Protein AF-A0A416VSL6-F1 (afdb_monomer)

Mean predicted aligned error: 13.68 Å

Foldseek 3Di:
DDDDQLFQWDFPCQQAQADCPDPDLLRHHLDHPVVVVVCVVVVLWDFRAPDDVPRTTITGLVSDDPSSNVSSCVRPNRSQLPLLQVLLVVQQDQDPVLLVVLQPDADPVRDHDDPVLSLQLSLQLSSLVSVVVLLVDVVSVCSNNGDDPDPLSSLLSSLVSLVVLCVDPNRRYDADSDSVSNVVLSVCCVVQPSVSSVDPPPPDD

Sequence (205 aa):
MEWYNGLACVTYKELTDGDPEAEKVEDRPVMSVFTYRNLTTRGDISVLRRACYGHPALISFRSLPLKYREAF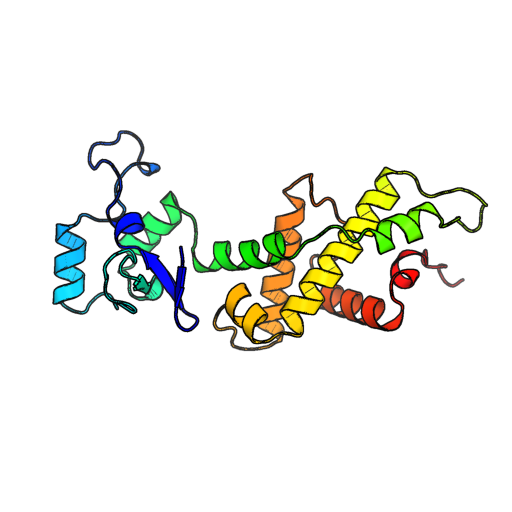VAKYGDPEKMAKTSCLKDLVITDVKAEAFFSGWQKPNGDHLKPEQIRTLTMNVSILNALNEIMTDGLTLHKALGNFRSPSEAWRDMAKSVKELKKYDRYRHTLPENYRRLRDRLESYRANGYRDFSSTPTRGT

Secondary structure (DSSP, 8-state):
-EEETTEEEEEHHHHH-S-TT-SSGGGS-SS-HHHHHHHHHHT-S-EEE--BTTB--EEEGGGS-HHHHHHHHHHH--HHHHHHHHHHHHH----HHHHHHHHS-B-TTSPBPPHHHHHHHHHHHHHHHHHHHHHH-HHHHHHHH-S-SSHHHHHHHHHHHHHHHTTSGGG-----SSHHHHHHHHHHHHHHTTHHHH-------

pLDDT: mean 77.48, std 11.78, range [31.42, 91.0]

Structure (mmCIF, N/CA/C/O backbone):
data_AF-A0A416VSL6-F1
#
_entry.id   AF-A0A416VSL6-F1
#
loop_
_atom_site.group_PDB
_atom_site.id
_atom_site.type_symbol
_atom_site.label_atom_id
_atom_site.label_alt_id
_atom_site.label_comp_id
_atom_site.label_asym_id
_atom_site.label_entity_id
_atom_site.label_seq_id
_atom_site.pdbx_PDB_ins_code
_atom_site.Cartn_x
_atom_site.Cartn_y
_atom_site.Cartn_z
_atom_site.occupancy
_atom_site.B_iso_or_equiv
_atom_site.auth_seq_id
_atom_site.auth_comp_id
_atom_site.auth_asym_id
_atom_site.auth_atom_id
_atom_site.pdbx_PDB_model_num
ATOM 1 N N . MET A 1 1 ? 1.332 -2.937 -13.168 1.00 61.56 1 MET A N 1
ATOM 2 C CA . MET A 1 1 ? 2.591 -3.303 -12.491 1.00 61.56 1 MET A CA 1
ATOM 3 C C . MET A 1 1 ? 2.388 -4.580 -11.705 1.00 61.56 1 MET A C 1
ATOM 5 O O . MET A 1 1 ? 1.401 -4.689 -10.988 1.00 61.56 1 MET A O 1
ATOM 9 N N . GLU A 1 2 ? 3.289 -5.546 -11.872 1.00 61.75 2 GLU A N 1
ATOM 10 C CA . GLU A 1 2 ? 3.204 -6.877 -11.252 1.00 61.75 2 GLU A CA 1
ATOM 11 C C . GLU A 1 2 ? 4.393 -7.089 -10.299 1.00 61.75 2 GLU A C 1
ATOM 13 O O . GLU A 1 2 ? 5.431 -6.440 -10.423 1.00 61.75 2 GLU A O 1
ATOM 18 N N . TRP A 1 3 ? 4.254 -8.001 -9.339 1.00 62.59 3 TRP A N 1
ATOM 19 C CA . TRP A 1 3 ? 5.349 -8.427 -8.464 1.00 62.59 3 TRP A CA 1
ATOM 20 C C . TRP A 1 3 ? 5.735 -9.861 -8.790 1.00 62.59 3 TRP A C 1
ATOM 22 O O . TRP A 1 3 ? 4.873 -10.732 -8.885 1.00 62.59 3 TRP A O 1
ATOM 32 N N . TYR A 1 4 ? 7.034 -10.113 -8.922 1.00 56.88 4 TYR A N 1
ATOM 33 C CA . TYR A 1 4 ? 7.566 -11.448 -9.179 1.00 56.88 4 TYR A CA 1
ATOM 34 C C . TYR A 1 4 ? 8.805 -11.667 -8.315 1.00 56.88 4 TYR A C 1
ATOM 36 O O . TYR A 1 4 ? 9.746 -10.877 -8.368 1.00 56.88 4 TYR A O 1
ATOM 44 N N . ASN A 1 5 ? 8.784 -12.707 -7.477 1.00 56.16 5 ASN A N 1
ATOM 45 C CA . ASN A 1 5 ? 9.867 -13.050 -6.543 1.00 56.16 5 ASN A CA 1
ATOM 46 C C . ASN A 1 5 ? 10.360 -11.871 -5.673 1.00 56.16 5 ASN A C 1
ATOM 48 O O . ASN A 1 5 ? 11.558 -11.714 -5.453 1.00 56.16 5 ASN A O 1
ATOM 52 N N . GLY A 1 6 ? 9.449 -11.011 -5.199 1.00 57.38 6 GLY A N 1
ATOM 53 C CA . GLY A 1 6 ? 9.795 -9.878 -4.326 1.00 57.38 6 GLY A CA 1
ATOM 54 C C . GLY A 1 6 ? 10.453 -8.687 -5.036 1.00 57.38 6 GLY A C 1
ATOM 55 O O . GLY A 1 6 ? 10.949 -7.777 -4.370 1.00 57.38 6 GLY A O 1
ATOM 56 N N . LEU A 1 7 ? 10.446 -8.664 -6.373 1.00 66.06 7 LEU A N 1
ATOM 57 C CA . LEU A 1 7 ? 10.938 -7.556 -7.190 1.00 66.06 7 LEU A CA 1
ATOM 58 C C . LEU A 1 7 ? 9.776 -6.823 -7.870 1.00 66.06 7 LEU A C 1
ATOM 60 O O . LEU A 1 7 ? 8.856 -7.450 -8.403 1.00 66.06 7 LEU A O 1
ATOM 64 N N . ALA A 1 8 ? 9.851 -5.489 -7.885 1.00 74.94 8 ALA A N 1
ATOM 65 C CA . ALA A 1 8 ? 8.938 -4.654 -8.656 1.00 74.94 8 ALA A CA 1
ATOM 66 C C . ALA A 1 8 ? 9.156 -4.917 -10.152 1.00 74.94 8 ALA A C 1
ATOM 68 O O . ALA A 1 8 ? 10.263 -4.720 -10.671 1.00 74.94 8 ALA A O 1
ATOM 69 N N . CYS A 1 9 ? 8.106 -5.380 -10.830 1.00 81.31 9 CYS A N 1
ATOM 70 C CA . CYS A 1 9 ? 8.155 -5.716 -12.243 1.00 81.31 9 CYS A CA 1
ATOM 71 C C . CYS A 1 9 ? 7.312 -4.749 -13.062 1.00 81.31 9 CYS A C 1
ATOM 73 O O . CYS A 1 9 ? 6.169 -4.428 -12.723 1.00 81.31 9 CYS A O 1
ATOM 75 N N . VAL A 1 10 ? 7.877 -4.355 -14.194 1.00 85.94 10 VAL A N 1
ATOM 76 C CA . VAL A 1 10 ? 7.159 -3.653 -15.250 1.00 85.94 10 VAL A CA 1
ATOM 77 C C . VAL A 1 10 ? 6.906 -4.615 -16.398 1.00 85.94 10 VAL A C 1
ATOM 79 O O . VAL A 1 10 ? 7.695 -5.531 -16.656 1.00 85.94 10 VAL A O 1
ATOM 82 N N . THR A 1 11 ? 5.784 -4.427 -17.072 1.00 86.62 11 THR A N 1
ATOM 83 C CA . THR A 1 11 ? 5.419 -5.236 -18.231 1.00 86.62 11 THR A CA 1
ATOM 84 C C . THR A 1 11 ? 6.007 -4.649 -19.509 1.00 86.62 11 THR A C 1
ATOM 86 O O . THR A 1 11 ? 6.250 -3.447 -19.609 1.00 86.62 11 THR A O 1
ATOM 89 N N . TYR A 1 12 ? 6.197 -5.497 -20.524 1.00 85.12 12 TYR A N 1
ATOM 90 C CA . TYR A 1 12 ? 6.577 -5.039 -21.867 1.00 85.12 12 TYR A CA 1
ATOM 91 C C . TYR A 1 12 ? 5.650 -3.923 -22.373 1.00 85.12 12 TYR A C 1
ATOM 93 O O . TYR A 1 12 ? 6.128 -2.901 -22.855 1.00 85.12 12 TYR A O 1
ATOM 101 N N . LYS A 1 13 ? 4.335 -4.088 -22.179 1.00 84.06 13 LYS A N 1
ATOM 102 C CA . LYS A 1 13 ? 3.336 -3.106 -22.597 1.00 84.06 13 LYS A CA 1
ATOM 103 C C . LYS A 1 13 ? 3.545 -1.767 -21.883 1.00 84.06 13 LYS A C 1
ATOM 105 O O . LYS A 1 13 ? 3.700 -0.764 -22.551 1.00 84.06 13 LYS A O 1
ATOM 110 N N . GLU A 1 14 ? 3.685 -1.735 -20.560 1.00 84.50 14 GLU A N 1
ATOM 111 C CA . GLU A 1 14 ? 3.927 -0.472 -19.831 1.00 84.50 14 GLU A CA 1
ATOM 112 C C . GLU A 1 14 ? 5.207 0.268 -20.274 1.00 84.50 14 GLU A C 1
ATOM 114 O O . GLU A 1 14 ? 5.302 1.483 -20.124 1.00 84.50 14 GLU A O 1
ATOM 119 N N . LEU A 1 15 ? 6.200 -0.440 -20.824 1.00 85.88 15 LEU A N 1
ATOM 120 C CA . LEU A 1 15 ? 7.430 0.173 -21.327 1.00 85.88 15 LEU A CA 1
ATOM 121 C C . LEU A 1 15 ? 7.301 0.729 -22.747 1.00 85.88 15 LEU A C 1
ATOM 123 O O . LEU A 1 15 ? 7.905 1.759 -23.050 1.00 85.88 15 LEU A O 1
ATOM 127 N N . THR A 1 16 ? 6.573 0.037 -23.621 1.00 85.81 16 THR A N 1
ATOM 128 C CA . THR A 1 16 ? 6.556 0.337 -25.060 1.00 85.81 16 THR A CA 1
ATOM 129 C C . THR A 1 16 ? 5.245 0.921 -25.565 1.00 85.81 16 THR A C 1
ATOM 131 O O . THR A 1 16 ? 5.193 1.338 -26.716 1.00 85.81 16 THR A O 1
ATOM 134 N N . ASP A 1 17 ? 4.195 0.916 -24.748 1.00 82.69 17 ASP A N 1
ATOM 135 C CA . ASP A 1 17 ? 2.866 1.413 -25.102 1.00 82.69 17 ASP A CA 1
ATOM 136 C C . ASP A 1 17 ? 2.797 2.942 -24.956 1.00 82.69 17 ASP A C 1
ATOM 138 O O . ASP A 1 17 ? 3.304 3.532 -23.990 1.00 82.69 17 ASP A O 1
ATOM 142 N N . GLY A 1 18 ? 2.183 3.581 -25.948 1.00 77.75 18 GLY A N 1
ATOM 143 C CA . GLY A 1 18 ? 2.140 5.033 -26.111 1.00 77.75 18 GLY A CA 1
ATOM 144 C C . GLY A 1 18 ? 2.438 5.466 -27.544 1.00 77.75 18 GLY A C 1
ATOM 145 O O . GLY A 1 18 ? 2.965 4.691 -28.344 1.00 77.75 18 GLY A O 1
ATOM 146 N N . ASP A 1 19 ? 2.116 6.718 -27.853 1.00 75.12 19 ASP A N 1
ATOM 147 C CA . ASP A 1 19 ? 2.379 7.313 -29.164 1.00 75.12 19 ASP A CA 1
ATOM 148 C C . ASP A 1 19 ? 3.707 8.096 -29.119 1.00 75.12 19 ASP A C 1
ATOM 150 O O . ASP A 1 19 ? 3.836 9.027 -28.316 1.00 75.12 19 ASP A O 1
ATOM 154 N N . PRO A 1 20 ? 4.726 7.727 -29.923 1.00 73.94 20 PRO A N 1
ATOM 155 C CA . PRO A 1 20 ? 5.994 8.455 -29.991 1.00 73.94 20 PRO A CA 1
ATOM 156 C C . PRO A 1 20 ? 5.832 9.948 -30.299 1.00 73.94 20 PRO A C 1
ATOM 158 O O . PRO A 1 20 ? 6.629 10.748 -29.806 1.00 73.94 20 PRO A O 1
ATOM 161 N N . GLU A 1 21 ? 4.801 10.306 -31.067 1.00 75.25 21 GLU A N 1
ATOM 162 C CA . GLU A 1 21 ? 4.525 11.667 -31.538 1.00 75.25 21 GLU A CA 1
ATOM 163 C C . GLU A 1 21 ? 3.544 12.423 -30.630 1.00 75.25 21 GLU A C 1
ATOM 165 O O . GLU A 1 21 ? 3.144 13.546 -30.938 1.00 75.25 21 GLU A O 1
ATOM 170 N N . ALA A 1 22 ? 3.159 11.848 -29.483 1.00 76.25 22 ALA A N 1
ATOM 171 C CA . ALA A 1 22 ? 2.238 12.514 -28.575 1.00 76.25 22 ALA A CA 1
ATOM 172 C C . ALA A 1 22 ? 2.781 13.874 -28.106 1.00 76.25 22 ALA A C 1
ATOM 174 O O . ALA A 1 22 ? 3.942 14.019 -27.697 1.00 76.25 22 ALA A O 1
ATOM 175 N N . GLU A 1 23 ? 1.908 14.880 -28.107 1.00 70.56 23 GLU A N 1
ATOM 176 C CA . GLU A 1 23 ? 2.228 16.237 -27.659 1.00 70.56 23 GLU A CA 1
ATOM 177 C C . GLU A 1 23 ? 2.563 16.268 -26.157 1.00 70.56 23 GLU A C 1
ATOM 179 O O . GLU A 1 23 ? 3.478 16.970 -25.721 1.00 70.56 23 GLU A O 1
ATOM 184 N N . LYS A 1 24 ? 1.891 15.425 -25.365 1.00 73.94 24 LYS A N 1
ATOM 185 C CA . LYS A 1 24 ? 2.159 15.244 -23.936 1.00 73.94 24 LYS A CA 1
ATOM 186 C C . LYS A 1 24 ? 3.216 14.168 -23.711 1.00 73.94 24 LYS A C 1
ATOM 188 O O . LYS A 1 24 ? 3.101 13.047 -24.196 1.00 73.94 24 LYS A O 1
ATOM 193 N N . VAL A 1 25 ? 4.218 14.490 -22.893 1.00 67.38 25 VAL A N 1
ATOM 194 C CA . VAL A 1 25 ? 5.307 13.565 -22.515 1.00 67.38 25 VAL A CA 1
ATOM 195 C C . VAL A 1 25 ? 4.775 12.315 -21.800 1.00 67.38 25 VAL A C 1
ATOM 197 O O . VAL A 1 25 ? 5.356 11.242 -21.927 1.00 67.38 25 VAL A O 1
ATOM 200 N N . GLU A 1 26 ? 3.652 12.443 -21.096 1.00 66.81 26 GLU A N 1
ATOM 201 C CA . GLU A 1 26 ? 2.984 11.355 -20.375 1.00 66.81 26 GLU A CA 1
ATOM 202 C C . GLU A 1 26 ? 2.401 10.292 -21.317 1.00 66.81 26 GLU A C 1
ATOM 204 O O . GLU A 1 26 ? 2.374 9.119 -20.968 1.00 66.81 26 GLU A O 1
ATOM 209 N N . ASP A 1 27 ? 2.004 10.662 -22.534 1.00 72.25 27 ASP A N 1
ATOM 210 C CA . ASP A 1 27 ? 1.398 9.742 -23.504 1.00 72.25 27 ASP A CA 1
ATOM 211 C C . ASP A 1 27 ? 2.448 9.038 -24.384 1.00 72.25 27 ASP A C 1
ATOM 213 O O . ASP A 1 27 ? 2.149 8.045 -25.056 1.00 72.25 27 ASP A O 1
ATOM 217 N N . ARG A 1 28 ? 3.711 9.484 -24.320 1.00 81.19 28 ARG A N 1
ATOM 218 C CA . ARG A 1 28 ? 4.831 8.874 -25.048 1.00 81.19 28 ARG A CA 1
ATOM 219 C C . ARG A 1 28 ? 5.245 7.532 -24.443 1.00 81.19 28 ARG A C 1
ATOM 221 O O . ARG A 1 28 ? 5.112 7.324 -23.230 1.00 81.19 28 ARG A O 1
ATOM 228 N N . PRO A 1 29 ? 5.771 6.596 -25.250 1.00 86.81 29 PRO A N 1
ATOM 229 C CA . PRO A 1 29 ? 6.319 5.353 -24.728 1.00 86.81 29 PRO A CA 1
ATOM 230 C C . PRO A 1 29 ? 7.574 5.629 -23.890 1.00 86.81 29 PRO A C 1
ATOM 232 O O . PRO A 1 29 ? 8.399 6.476 -24.237 1.00 86.81 29 PRO A O 1
ATOM 235 N N . VAL A 1 30 ? 7.752 4.878 -22.796 1.00 85.69 30 VAL A N 1
ATOM 236 C CA . VAL A 1 30 ? 8.942 4.993 -21.929 1.00 85.69 30 VAL A CA 1
ATOM 237 C C . VAL A 1 30 ? 10.204 4.626 -22.712 1.00 85.69 30 VAL A C 1
ATOM 239 O O . VAL A 1 30 ? 11.257 5.243 -22.547 1.00 85.69 30 VAL A O 1
ATOM 242 N N . MET A 1 31 ? 10.102 3.629 -23.591 1.00 87.88 31 MET A N 1
ATOM 243 C CA . MET A 1 31 ? 11.140 3.270 -24.547 1.00 87.88 31 MET A CA 1
ATOM 244 C C . MET A 1 31 ? 10.547 2.688 -25.828 1.00 87.88 31 MET A C 1
ATOM 246 O O . MET A 1 31 ? 9.468 2.105 -25.828 1.00 87.88 31 MET A O 1
ATOM 250 N N . SER A 1 32 ? 11.296 2.777 -26.927 1.00 88.00 32 SER A N 1
ATOM 251 C CA . SER A 1 32 ? 10.902 2.109 -28.167 1.00 88.00 32 SER A CA 1
ATOM 252 C C . SER A 1 32 ? 11.022 0.583 -28.054 1.00 88.00 32 SER A C 1
ATOM 254 O O . SER A 1 32 ? 11.866 0.055 -27.320 1.00 88.00 32 SER A O 1
ATOM 256 N N . VAL A 1 33 ? 10.244 -0.140 -28.862 1.00 88.62 33 VAL A N 1
ATOM 257 C CA . VAL A 1 33 ? 10.354 -1.605 -28.992 1.00 88.62 33 VAL A CA 1
ATOM 258 C C . VAL A 1 33 ? 11.761 -2.029 -29.429 1.00 88.62 33 VAL A C 1
ATOM 260 O O . VAL A 1 33 ? 12.278 -3.048 -28.968 1.00 88.62 33 VAL A O 1
ATOM 263 N N . PHE A 1 34 ? 12.403 -1.237 -30.291 1.00 88.38 34 PHE A N 1
ATOM 264 C CA . PHE A 1 34 ? 13.767 -1.489 -30.750 1.00 88.38 34 PHE A CA 1
ATOM 265 C C . PHE A 1 34 ? 14.776 -1.386 -29.599 1.00 88.38 34 PHE A C 1
ATOM 267 O O . PHE A 1 34 ? 15.600 -2.279 -29.402 1.00 88.38 34 PHE A O 1
ATOM 274 N N . THR A 1 35 ? 14.656 -0.339 -28.782 1.00 89.88 35 THR A N 1
ATOM 275 C CA . THR A 1 35 ? 15.466 -0.147 -27.575 1.00 89.88 35 THR A CA 1
ATOM 276 C C . THR A 1 35 ? 15.297 -1.311 -26.605 1.00 89.88 35 THR A C 1
ATOM 278 O O . THR A 1 35 ? 16.293 -1.861 -26.139 1.00 89.88 35 THR A O 1
ATOM 281 N N . TYR A 1 36 ? 14.053 -1.714 -26.332 1.00 89.31 36 TYR A N 1
ATOM 282 C CA . TYR A 1 36 ? 13.752 -2.838 -25.447 1.00 89.31 36 TYR A CA 1
ATOM 283 C C . TYR A 1 36 ? 14.453 -4.126 -25.899 1.00 89.31 36 TYR A C 1
ATOM 285 O O . TYR A 1 36 ? 15.116 -4.793 -25.100 1.00 89.31 36 TYR A O 1
ATOM 293 N N . ARG A 1 37 ? 14.353 -4.459 -27.195 1.00 87.50 37 ARG A N 1
ATOM 294 C CA . ARG A 1 37 ? 15.006 -5.645 -27.769 1.00 87.50 37 ARG A CA 1
ATOM 295 C C . ARG A 1 37 ? 16.522 -5.574 -27.612 1.00 87.50 37 ARG A C 1
ATOM 297 O O . ARG A 1 37 ? 17.107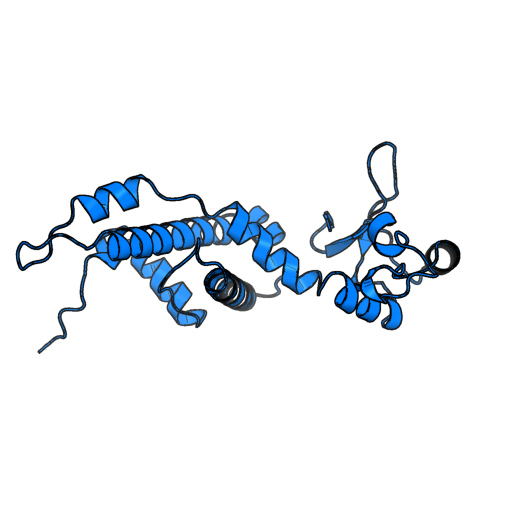 -6.524 -27.107 1.00 87.50 37 ARG A O 1
ATOM 304 N N . ASN A 1 38 ? 17.138 -4.440 -27.948 1.00 91.00 38 ASN A N 1
ATOM 305 C CA . ASN A 1 38 ? 18.587 -4.267 -27.831 1.00 91.00 38 ASN A CA 1
ATOM 306 C C . ASN A 1 38 ? 19.088 -4.422 -26.393 1.00 91.00 38 ASN A C 1
ATOM 308 O O . ASN A 1 38 ? 20.066 -5.131 -26.167 1.00 91.00 38 ASN A O 1
ATOM 312 N N . LEU A 1 39 ? 18.415 -3.796 -25.423 1.00 89.31 39 LEU A N 1
ATOM 313 C CA . LEU A 1 39 ? 18.768 -3.921 -24.006 1.00 89.31 39 LEU A CA 1
ATOM 314 C C . LEU A 1 39 ? 18.613 -5.364 -23.510 1.00 89.31 39 LEU A C 1
ATOM 316 O O . LEU A 1 39 ? 19.445 -5.848 -22.747 1.00 89.31 39 LEU A O 1
ATOM 320 N N . THR A 1 40 ? 17.577 -6.067 -23.975 1.00 87.75 40 THR A N 1
ATOM 321 C CA . THR A 1 40 ? 17.351 -7.477 -23.625 1.00 87.75 40 THR A CA 1
ATOM 322 C C . THR A 1 40 ? 18.448 -8.373 -24.198 1.00 87.75 40 THR A C 1
ATOM 324 O O . THR A 1 40 ? 18.996 -9.203 -23.480 1.00 87.75 40 THR A O 1
ATOM 327 N N . THR A 1 41 ? 18.804 -8.203 -25.475 1.00 87.31 41 THR A N 1
ATOM 328 C CA . THR A 1 41 ? 19.838 -9.009 -26.145 1.00 87.31 41 THR A CA 1
ATOM 329 C C . THR A 1 41 ? 21.227 -8.775 -25.556 1.00 87.31 41 THR A C 1
ATOM 331 O O . THR A 1 41 ? 22.017 -9.711 -25.480 1.00 87.31 41 THR A O 1
ATOM 334 N N . ARG A 1 42 ? 21.522 -7.547 -25.110 1.00 86.81 42 ARG A N 1
ATOM 335 C CA . ARG A 1 42 ? 22.785 -7.204 -24.433 1.00 86.81 42 ARG A CA 1
ATOM 336 C C . ARG A 1 42 ? 22.861 -7.702 -22.989 1.00 86.81 42 ARG A C 1
ATOM 338 O O . ARG A 1 42 ? 23.953 -7.769 -22.441 1.00 86.81 42 ARG A O 1
ATOM 345 N N . GLY A 1 43 ? 21.725 -8.055 -22.385 1.00 83.94 43 GLY A N 1
ATOM 346 C CA . GLY A 1 43 ? 21.646 -8.437 -20.975 1.00 83.94 43 GLY A CA 1
ATOM 347 C C . GLY A 1 43 ? 21.635 -7.251 -20.005 1.00 83.94 43 GLY A C 1
ATOM 348 O O . GLY A 1 43 ? 21.764 -7.458 -18.802 1.00 83.94 43 GLY A O 1
ATOM 349 N N . ASP A 1 44 ? 21.441 -6.025 -20.503 1.00 84.12 44 ASP A N 1
ATOM 350 C CA . ASP A 1 44 ? 21.396 -4.807 -19.683 1.00 84.12 44 ASP A CA 1
ATOM 351 C C . ASP A 1 44 ? 20.131 -4.750 -18.812 1.00 84.12 44 ASP A C 1
ATOM 353 O O . ASP A 1 44 ? 20.126 -4.112 -17.762 1.00 84.12 44 ASP A O 1
ATOM 357 N N . ILE A 1 45 ? 19.051 -5.416 -19.240 1.00 88.44 45 ILE A N 1
ATOM 358 C CA . ILE A 1 45 ? 17.801 -5.538 -18.480 1.00 88.44 45 ILE A CA 1
ATOM 359 C C . ILE A 1 45 ? 17.503 -6.997 -18.144 1.00 88.44 45 ILE A C 1
ATOM 361 O O . ILE A 1 45 ? 17.678 -7.904 -18.958 1.00 88.44 45 ILE A O 1
ATOM 365 N N . SER A 1 46 ? 17.008 -7.223 -16.930 1.00 85.31 46 SER A N 1
ATOM 366 C CA . SER A 1 46 ? 16.698 -8.550 -16.410 1.00 85.31 46 SER A CA 1
ATOM 367 C C . SER A 1 46 ? 15.225 -8.875 -16.639 1.00 85.31 46 SER A C 1
ATOM 369 O O . SER A 1 46 ? 14.331 -8.278 -16.030 1.00 85.31 46 SER A O 1
ATOM 371 N N . VAL A 1 47 ? 14.975 -9.837 -17.528 1.00 86.62 47 VAL A N 1
ATOM 372 C CA . VAL A 1 47 ? 13.644 -10.402 -17.772 1.00 86.62 47 VAL A CA 1
ATOM 373 C C . VAL A 1 47 ? 13.409 -11.530 -16.771 1.00 86.62 47 VAL A C 1
ATOM 375 O O . VAL A 1 47 ? 14.001 -12.601 -16.874 1.00 86.62 47 VAL A O 1
ATOM 378 N N . LEU A 1 48 ? 12.541 -11.276 -15.796 1.00 82.38 48 LEU A N 1
ATOM 379 C CA . LEU A 1 48 ? 12.231 -12.191 -14.697 1.00 82.38 48 LEU A CA 1
ATOM 380 C C . LEU A 1 48 ? 11.254 -13.296 -15.116 1.00 82.38 48 LEU A C 1
ATOM 382 O O . LEU A 1 48 ? 11.347 -14.426 -14.642 1.00 82.38 48 LEU A O 1
ATOM 386 N N . ARG A 1 49 ? 10.333 -12.971 -16.030 1.00 83.31 49 ARG A N 1
ATOM 387 C CA . ARG A 1 49 ? 9.394 -13.918 -16.643 1.00 83.31 49 ARG A CA 1
ATOM 388 C C . ARG A 1 49 ? 9.301 -13.629 -18.134 1.00 83.31 49 ARG A C 1
ATOM 390 O O . ARG A 1 49 ? 9.027 -12.494 -18.525 1.00 83.31 49 ARG A O 1
ATOM 397 N N . ARG A 1 50 ? 9.497 -14.650 -18.970 1.00 83.00 50 ARG A N 1
ATOM 398 C CA . ARG A 1 50 ? 9.253 -14.546 -20.417 1.00 83.00 50 ARG A CA 1
ATOM 399 C C . ARG A 1 50 ? 7.754 -14.398 -20.692 1.00 83.00 50 ARG A C 1
ATOM 401 O O . ARG A 1 50 ? 6.938 -14.907 -19.932 1.00 83.00 50 ARG A O 1
ATOM 408 N N . ALA A 1 51 ? 7.402 -13.710 -21.776 1.00 83.56 51 ALA A N 1
ATOM 409 C CA . ALA A 1 51 ? 6.013 -13.661 -22.223 1.00 83.56 51 ALA A CA 1
ATOM 410 C C . ALA A 1 51 ? 5.557 -15.056 -22.679 1.00 83.56 51 ALA A C 1
ATOM 412 O O . ALA A 1 51 ? 6.303 -15.758 -23.364 1.00 83.56 51 ALA A O 1
ATOM 413 N N . CYS A 1 52 ? 4.330 -15.430 -22.331 1.00 81.19 52 CYS A N 1
ATOM 414 C CA . CYS A 1 52 ? 3.635 -16.588 -22.887 1.00 81.19 52 CYS A CA 1
ATOM 415 C C . CYS A 1 52 ? 2.190 -16.203 -23.236 1.00 81.19 52 CYS A C 1
ATOM 417 O O . CYS A 1 52 ? 1.775 -15.062 -23.028 1.00 81.19 52 CYS A O 1
ATOM 419 N N . TYR A 1 53 ? 1.428 -17.124 -23.826 1.00 79.25 53 TYR A N 1
ATOM 420 C CA . TYR A 1 53 ? 0.054 -16.843 -24.241 1.00 79.25 53 TYR A CA 1
ATOM 421 C C . TYR A 1 53 ? -0.789 -16.358 -23.049 1.00 79.25 53 TYR A C 1
ATOM 423 O O . TYR A 1 53 ? -0.903 -17.053 -22.043 1.00 79.25 53 TYR A O 1
ATOM 431 N N . GLY A 1 54 ? -1.332 -15.141 -23.146 1.00 73.94 54 GLY A N 1
ATOM 432 C CA . GLY A 1 54 ? -2.120 -14.507 -22.083 1.00 73.94 54 GLY A CA 1
ATOM 433 C C . GLY A 1 54 ? -1.322 -13.876 -20.933 1.00 73.94 54 GLY A C 1
ATOM 434 O O . GLY A 1 54 ? -1.919 -13.179 -20.118 1.00 73.94 54 GLY A O 1
ATOM 435 N N . HIS A 1 55 ? 0.007 -14.036 -20.874 1.00 76.00 55 HIS A N 1
ATOM 436 C CA . HIS A 1 55 ? 0.837 -13.451 -19.815 1.00 76.00 55 HIS A CA 1
ATOM 437 C C . HIS A 1 55 ? 1.980 -12.595 -20.384 1.00 76.00 55 HIS A C 1
ATOM 439 O O . HIS A 1 55 ? 2.869 -13.117 -21.068 1.00 76.00 55 HIS A O 1
ATOM 445 N N . PRO A 1 56 ? 2.023 -11.285 -20.078 1.00 82.12 56 PRO A N 1
ATOM 446 C CA . PRO A 1 56 ? 3.089 -10.415 -20.555 1.00 82.12 56 PRO A CA 1
ATOM 447 C C . PRO A 1 56 ? 4.437 -10.756 -19.903 1.00 82.12 56 PRO A C 1
ATOM 449 O O . PRO A 1 56 ? 4.504 -11.299 -18.792 1.00 82.12 56 PRO A O 1
ATOM 452 N N . ALA A 1 57 ? 5.526 -10.395 -20.591 1.00 84.81 57 ALA A N 1
ATOM 453 C CA . ALA A 1 57 ? 6.873 -10.479 -20.034 1.00 84.81 57 ALA A CA 1
ATOM 454 C C . ALA A 1 57 ? 7.011 -9.542 -18.829 1.00 84.81 57 ALA A C 1
ATOM 456 O O . ALA A 1 57 ? 6.547 -8.399 -18.883 1.00 84.81 57 ALA A O 1
ATOM 457 N N . LEU A 1 58 ? 7.684 -10.023 -17.783 1.00 87.00 58 LEU A N 1
ATOM 458 C CA . LEU A 1 58 ? 8.004 -9.246 -16.589 1.00 87.00 58 LEU A CA 1
ATOM 459 C C . LEU A 1 58 ? 9.474 -8.884 -16.572 1.00 87.00 58 LEU A C 1
ATOM 461 O O . LEU A 1 58 ? 10.342 -9.754 -16.650 1.00 87.00 58 LEU A O 1
ATOM 465 N N . ILE A 1 59 ? 9.733 -7.590 -16.442 1.00 88.00 59 ILE A N 1
ATOM 466 C CA . ILE A 1 59 ? 11.068 -7.012 -16.433 1.00 88.00 59 ILE A CA 1
ATOM 467 C C . ILE A 1 59 ? 11.305 -6.369 -15.078 1.00 88.00 59 ILE A C 1
ATOM 469 O O . ILE A 1 59 ? 10.456 -5.637 -14.570 1.00 88.00 59 ILE A O 1
ATOM 473 N N . SER A 1 60 ? 12.468 -6.638 -14.491 1.00 84.69 60 SER A N 1
ATOM 474 C CA . SER A 1 60 ? 12.867 -6.028 -13.227 1.00 84.69 60 SER A CA 1
ATOM 475 C C . SER A 1 60 ? 13.014 -4.519 -13.402 1.00 84.69 60 SER A C 1
ATOM 477 O O . SER A 1 60 ? 13.892 -4.062 -14.140 1.00 84.69 60 SER A O 1
ATOM 479 N N . PHE A 1 61 ? 12.209 -3.734 -12.682 1.00 84.81 61 PHE A N 1
ATOM 480 C CA . PHE A 1 61 ? 12.285 -2.273 -12.730 1.00 84.81 61 PHE A CA 1
ATOM 481 C C . PHE A 1 61 ? 13.688 -1.761 -12.373 1.00 84.81 61 PHE A C 1
ATOM 483 O O . PHE A 1 61 ? 14.205 -0.850 -13.014 1.00 84.81 61 PHE A O 1
ATOM 490 N N . ARG A 1 62 ? 14.352 -2.397 -11.397 1.00 81.38 62 ARG A N 1
ATOM 491 C CA . ARG A 1 62 ? 15.714 -2.037 -10.961 1.00 81.38 62 ARG A CA 1
ATOM 492 C C . ARG A 1 62 ? 16.775 -2.240 -12.033 1.00 81.38 62 ARG A C 1
ATOM 494 O O . ARG A 1 62 ? 17.773 -1.530 -12.017 1.00 81.38 62 ARG A O 1
ATOM 501 N N . SER A 1 63 ? 16.567 -3.206 -12.925 1.00 84.31 63 SER A N 1
ATOM 502 C CA . SER A 1 63 ? 17.513 -3.495 -14.005 1.00 84.31 63 SER A CA 1
ATOM 503 C C . SER A 1 63 ? 17.451 -2.475 -15.140 1.00 84.31 63 SER A C 1
ATOM 505 O O . SER A 1 63 ? 18.355 -2.419 -15.960 1.00 84.31 63 SER A O 1
ATOM 507 N N . LEU A 1 64 ? 16.404 -1.647 -15.199 1.00 87.69 64 LEU A N 1
ATOM 508 C CA . LEU A 1 64 ? 16.283 -0.646 -16.248 1.00 87.69 64 LEU A CA 1
ATOM 509 C C . LEU A 1 64 ? 17.380 0.431 -16.118 1.00 87.69 64 LEU A C 1
ATOM 511 O O . LEU A 1 64 ? 17.618 0.949 -15.016 1.00 87.69 64 LEU A O 1
ATOM 515 N N . PRO A 1 65 ? 18.000 0.852 -17.238 1.00 87.62 65 PRO A N 1
ATOM 516 C CA . PRO A 1 65 ? 18.897 2.001 -17.251 1.00 87.62 65 PRO A CA 1
ATOM 517 C C . PRO A 1 65 ? 18.229 3.248 -16.656 1.00 87.62 65 PRO A C 1
ATOM 519 O O . PRO A 1 65 ? 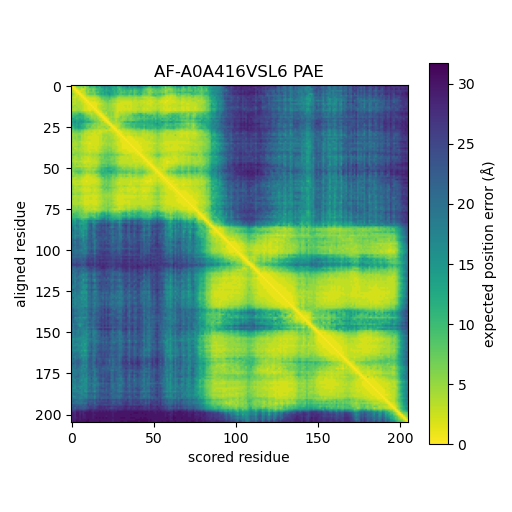17.026 3.454 -16.826 1.00 87.62 65 PRO A O 1
ATOM 522 N N . LEU A 1 66 ? 19.012 4.095 -15.974 1.00 84.38 66 LEU A N 1
ATOM 523 C CA . LEU A 1 66 ? 18.507 5.239 -15.195 1.00 84.38 66 LEU A CA 1
ATOM 524 C C . LEU A 1 66 ? 17.539 6.125 -15.994 1.00 84.38 66 LEU A C 1
ATOM 526 O O . LEU A 1 66 ? 16.438 6.389 -15.521 1.00 84.38 66 LEU A O 1
ATOM 530 N N . LYS A 1 67 ? 17.900 6.456 -17.240 1.00 86.12 67 LYS A N 1
ATOM 531 C CA . LYS A 1 67 ? 17.067 7.232 -18.173 1.00 86.12 67 LYS A CA 1
ATOM 532 C C . LYS A 1 67 ? 15.633 6.696 -18.287 1.00 86.12 67 LYS A C 1
ATOM 534 O O . LYS A 1 67 ? 14.679 7.464 -18.2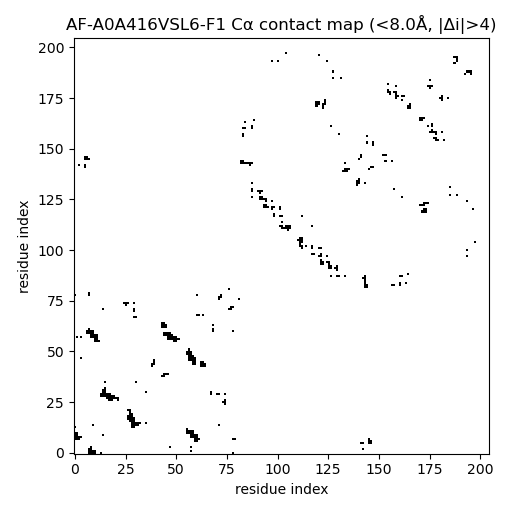82 1.00 86.12 67 LYS A O 1
ATOM 539 N N . TYR A 1 68 ? 15.475 5.377 -18.397 1.00 87.44 68 TYR A N 1
ATOM 540 C CA . TYR A 1 68 ? 14.163 4.751 -18.573 1.00 87.44 68 TYR A CA 1
ATOM 541 C C . TYR A 1 68 ? 13.421 4.577 -17.251 1.00 87.44 68 TYR A C 1
ATOM 543 O O . TYR A 1 68 ? 12.196 4.626 -17.239 1.00 87.44 68 TYR A O 1
ATOM 551 N N . ARG A 1 69 ? 14.140 4.430 -16.131 1.00 85.38 69 ARG A N 1
ATOM 552 C CA . ARG A 1 69 ? 13.519 4.461 -14.799 1.00 85.38 69 ARG A CA 1
ATOM 553 C C . ARG A 1 69 ? 12.905 5.822 -14.512 1.00 85.38 69 ARG A C 1
ATOM 555 O O . ARG A 1 69 ? 11.768 5.873 -14.070 1.00 85.38 69 ARG A O 1
ATOM 562 N N . GLU A 1 70 ? 13.623 6.904 -14.792 1.00 83.31 70 GLU A N 1
ATOM 563 C CA . GLU A 1 70 ? 13.125 8.269 -14.591 1.00 83.31 70 GLU A CA 1
ATOM 564 C C . GLU A 1 70 ? 11.916 8.565 -15.480 1.00 83.31 70 GLU A C 1
ATOM 566 O O . GLU A 1 70 ? 10.902 9.048 -14.983 1.00 83.31 70 GLU A O 1
ATOM 571 N N . ALA A 1 71 ? 11.974 8.184 -16.761 1.00 84.50 71 ALA A N 1
ATOM 572 C CA . ALA A 1 71 ? 10.837 8.313 -17.672 1.00 84.50 71 ALA A CA 1
ATOM 573 C C . ALA A 1 71 ? 9.616 7.502 -17.200 1.00 84.50 71 ALA A C 1
ATOM 575 O O . ALA A 1 71 ? 8.491 7.998 -17.227 1.00 84.50 71 ALA A O 1
ATOM 576 N N . PHE A 1 72 ? 9.831 6.280 -16.702 1.00 85.12 72 PHE A N 1
ATOM 577 C CA . PHE A 1 72 ? 8.758 5.466 -16.131 1.00 85.12 72 PHE A CA 1
ATOM 578 C C . PHE A 1 72 ? 8.151 6.116 -14.882 1.00 85.12 72 PHE A C 1
ATOM 580 O O . PHE A 1 72 ? 6.933 6.184 -14.758 1.00 85.12 72 PHE A O 1
ATOM 587 N N . VAL A 1 73 ? 8.988 6.620 -13.970 1.00 83.31 73 VAL A N 1
ATOM 588 C CA . VAL A 1 73 ? 8.550 7.287 -12.732 1.00 83.31 73 VAL A CA 1
ATOM 589 C C . VAL A 1 73 ? 7.783 8.570 -13.038 1.00 83.31 73 VAL A C 1
ATOM 591 O O . VAL A 1 73 ? 6.810 8.861 -12.351 1.00 83.31 73 VAL A O 1
ATOM 594 N N . ALA A 1 74 ? 8.186 9.324 -14.061 1.00 79.56 74 ALA A N 1
ATOM 595 C CA . ALA A 1 74 ? 7.482 10.531 -14.481 1.00 79.56 74 ALA A CA 1
ATOM 596 C C . ALA A 1 74 ? 6.082 10.223 -15.036 1.00 79.56 74 ALA A C 1
ATOM 598 O O . ALA A 1 74 ? 5.143 10.952 -14.736 1.00 79.56 74 ALA A O 1
ATOM 599 N N . LYS A 1 75 ? 5.938 9.133 -15.803 1.00 79.81 75 LYS A N 1
ATOM 600 C CA . LYS A 1 75 ? 4.669 8.735 -16.434 1.00 79.81 75 LYS A CA 1
ATOM 601 C C . LYS A 1 75 ? 3.723 8.008 -15.479 1.00 79.81 75 LYS A C 1
ATOM 603 O O . LYS A 1 75 ? 2.545 8.330 -15.392 1.00 79.81 75 LYS A O 1
ATOM 608 N N . TYR A 1 76 ? 4.232 7.000 -14.780 1.00 74.31 76 TYR A N 1
ATOM 609 C CA . TYR A 1 76 ? 3.413 6.095 -13.976 1.00 74.31 76 TYR A CA 1
ATOM 610 C C . TYR A 1 76 ? 3.550 6.325 -12.476 1.00 74.31 76 TYR A C 1
ATOM 612 O O . TYR A 1 76 ? 2.682 5.879 -11.738 1.00 74.31 76 TYR A O 1
ATOM 620 N N . GLY A 1 77 ? 4.593 7.021 -12.019 1.00 72.94 77 GLY A N 1
ATOM 621 C CA . GLY A 1 77 ? 4.982 7.083 -10.612 1.00 72.94 77 GLY A CA 1
ATOM 622 C C . GLY A 1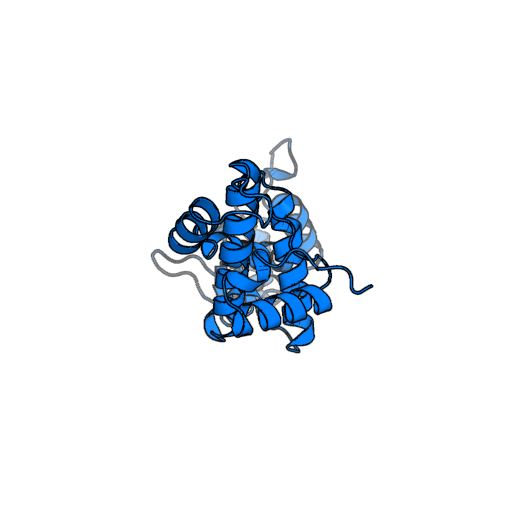 77 ? 6.000 6.004 -10.235 1.00 72.94 77 GLY A C 1
ATOM 623 O O . GLY A 1 77 ? 6.290 5.085 -10.998 1.00 72.94 77 GLY A O 1
ATOM 624 N N . ASP A 1 78 ? 6.591 6.132 -9.045 1.00 70.00 78 ASP A N 1
ATOM 625 C CA . ASP A 1 78 ? 7.635 5.220 -8.566 1.00 70.00 78 ASP A CA 1
ATOM 626 C C . ASP A 1 78 ? 7.048 3.843 -8.192 1.00 70.00 78 ASP A C 1
ATOM 628 O O . ASP A 1 78 ? 6.315 3.754 -7.197 1.00 70.00 78 ASP A O 1
ATOM 632 N N . PRO A 1 79 ? 7.378 2.762 -8.932 1.00 64.38 79 PRO A N 1
ATOM 633 C CA . PRO A 1 79 ? 6.842 1.416 -8.709 1.00 64.38 79 PRO A CA 1
ATOM 634 C C . PRO A 1 79 ? 7.041 0.899 -7.298 1.00 64.38 79 PRO A C 1
ATOM 636 O O . PRO A 1 79 ? 6.149 0.274 -6.722 1.00 64.38 79 PRO A O 1
ATOM 639 N N . GLU A 1 80 ? 8.203 1.197 -6.718 1.00 61.00 80 GLU A N 1
ATOM 640 C CA . GLU A 1 80 ? 8.546 0.754 -5.373 1.00 61.00 80 GLU A CA 1
ATOM 641 C C . GLU A 1 80 ? 7.760 1.519 -4.306 1.00 61.00 80 GLU A C 1
ATOM 643 O O . GLU A 1 80 ? 7.581 1.013 -3.197 1.00 61.00 80 GLU A O 1
ATOM 648 N N . LYS A 1 81 ? 7.267 2.725 -4.621 1.00 60.50 81 LYS A N 1
ATOM 649 C CA . LYS A 1 81 ? 6.419 3.520 -3.721 1.00 60.50 81 LYS A CA 1
ATOM 650 C C . LYS A 1 81 ? 4.930 3.243 -3.920 1.00 60.50 81 LYS A C 1
ATOM 652 O O . LYS A 1 81 ? 4.192 3.252 -2.942 1.00 60.50 81 LYS A O 1
ATOM 657 N N . MET A 1 82 ? 4.479 2.990 -5.147 1.00 54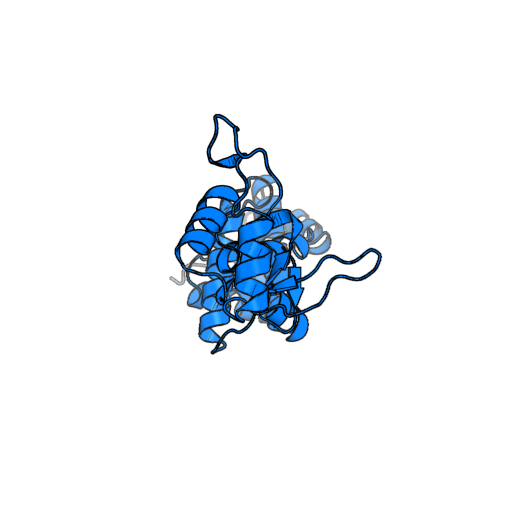.22 82 MET A N 1
ATOM 658 C CA . MET A 1 82 ? 3.055 2.803 -5.458 1.00 54.22 82 MET A CA 1
ATOM 659 C C . MET A 1 82 ? 2.502 1.462 -4.987 1.00 54.22 82 MET A C 1
ATOM 661 O O . MET A 1 82 ? 1.388 1.398 -4.468 1.00 54.22 82 MET A O 1
ATOM 665 N N . ALA A 1 83 ? 3.285 0.397 -5.122 1.00 53.06 83 ALA A N 1
ATOM 666 C CA . ALA A 1 83 ? 2.886 -0.935 -4.691 1.00 53.06 83 ALA A CA 1
ATOM 667 C C . ALA A 1 83 ? 2.662 -1.045 -3.175 1.00 53.06 83 ALA A C 1
ATOM 669 O O . ALA A 1 83 ? 1.740 -1.733 -2.738 1.00 53.06 83 ALA A O 1
ATOM 670 N N . LYS A 1 84 ? 3.442 -0.292 -2.388 1.00 54.34 84 LYS A N 1
ATOM 671 C CA . LYS A 1 84 ? 3.328 -0.249 -0.922 1.00 54.34 84 LYS A CA 1
ATOM 672 C C . LYS A 1 84 ? 1.967 0.249 -0.449 1.00 54.34 84 LYS A C 1
ATOM 674 O O . LYS A 1 84 ? 1.461 -0.197 0.576 1.00 54.34 84 LYS A O 1
ATOM 679 N N . THR A 1 85 ? 1.334 1.103 -1.247 1.00 53.94 85 THR A N 1
ATOM 680 C CA . THR A 1 85 ? 0.047 1.717 -0.921 1.00 53.94 85 THR A CA 1
ATOM 681 C C . THR A 1 85 ? -1.152 0.907 -1.430 1.00 53.94 85 THR A C 1
ATOM 683 O O . THR A 1 85 ? -2.241 1.060 -0.882 1.00 53.94 85 THR A O 1
ATOM 686 N N . SER A 1 86 ? -0.991 0.062 -2.461 1.00 58.50 86 SER A N 1
ATOM 687 C CA . SER A 1 86 ? -2.097 -0.726 -3.046 1.00 58.50 86 SER A CA 1
ATOM 688 C C . SER A 1 86 ? -2.615 -1.777 -2.073 1.00 58.50 86 SER A C 1
ATOM 690 O O . SER A 1 86 ? -3.791 -1.771 -1.736 1.00 58.50 86 SER A O 1
ATOM 692 N N . CYS A 1 87 ? -1.721 -2.613 -1.538 1.00 63.69 87 CYS A N 1
ATOM 693 C CA . CYS A 1 87 ? -2.124 -3.758 -0.723 1.00 63.69 87 CYS A CA 1
ATOM 694 C C . CYS A 1 87 ? -2.887 -3.335 0.542 1.00 63.69 87 CYS A C 1
ATOM 696 O O . CYS A 1 87 ? -3.899 -3.941 0.878 1.00 63.69 87 CYS A O 1
ATOM 698 N N . LEU A 1 88 ? -2.465 -2.241 1.193 1.00 71.75 88 LEU A N 1
ATOM 699 C CA . LEU A 1 88 ? -3.197 -1.696 2.336 1.00 71.75 88 LEU A CA 1
ATOM 700 C C . LEU A 1 88 ? -4.599 -1.219 1.929 1.00 71.75 88 LEU A C 1
ATOM 702 O O . LEU A 1 88 ? -5.557 -1.519 2.624 1.00 71.75 88 LEU A O 1
ATOM 706 N N . LYS A 1 89 ? -4.749 -0.512 0.802 1.00 71.06 89 LYS A N 1
ATOM 707 C CA . LYS A 1 89 ? -6.067 -0.060 0.319 1.00 71.06 89 LYS A CA 1
ATOM 708 C C . LYS A 1 89 ? -7.009 -1.223 0.018 1.00 71.06 89 LYS A C 1
ATOM 710 O O . LYS A 1 89 ? -8.193 -1.104 0.320 1.00 71.06 89 LYS A O 1
ATOM 715 N N . ASP A 1 90 ? -6.477 -2.293 -0.566 1.00 69.81 90 ASP A N 1
ATOM 716 C CA . ASP A 1 90 ? -7.240 -3.473 -0.977 1.00 69.81 90 ASP A CA 1
ATOM 717 C C . ASP A 1 90 ? -7.713 -4.301 0.233 1.00 69.81 90 ASP A C 1
ATOM 719 O O . ASP A 1 90 ? -8.776 -4.912 0.184 1.00 69.81 90 ASP A O 1
ATOM 723 N N . LEU A 1 91 ? -6.954 -4.275 1.335 1.00 74.00 91 LEU A N 1
ATOM 724 C CA . LEU A 1 91 ? -7.266 -4.980 2.585 1.00 74.00 91 LEU A CA 1
ATOM 725 C C . LEU A 1 91 ? -8.133 -4.174 3.563 1.00 74.00 91 LEU A C 1
ATOM 727 O O . LEU A 1 91 ? -8.726 -4.756 4.470 1.00 74.00 91 LEU A O 1
ATOM 731 N N . VAL A 1 92 ? -8.225 -2.845 3.421 1.00 79.50 92 VAL A N 1
ATOM 732 C CA . VAL A 1 92 ? -9.113 -2.042 4.278 1.00 79.50 92 VAL A CA 1
ATOM 733 C C . VAL A 1 92 ? -10.569 -2.319 3.904 1.00 79.50 92 VAL A C 1
ATOM 735 O O . VAL A 1 92 ? -11.121 -1.720 2.980 1.00 79.50 92 VAL A O 1
ATOM 738 N N . ILE A 1 93 ? -11.193 -3.199 4.682 1.00 80.44 93 ILE A N 1
ATOM 739 C CA . ILE A 1 93 ? -12.624 -3.500 4.658 1.00 80.44 93 ILE A CA 1
ATOM 740 C C . ILE A 1 93 ? -13.261 -2.876 5.901 1.00 80.44 93 ILE A C 1
ATOM 742 O O . ILE A 1 93 ? -12.737 -3.018 7.006 1.00 80.44 93 ILE A O 1
ATOM 746 N N . THR A 1 94 ? -14.387 -2.181 5.725 1.00 81.50 94 THR A N 1
ATOM 747 C CA . THR A 1 94 ? -15.124 -1.559 6.832 1.00 81.50 94 THR A CA 1
ATOM 748 C C . THR A 1 94 ? -15.551 -2.612 7.855 1.00 81.50 94 THR A C 1
ATOM 750 O O . THR A 1 94 ? -16.302 -3.534 7.535 1.00 81.50 94 THR A O 1
ATOM 753 N N . ASP A 1 95 ? -15.099 -2.460 9.099 1.00 84.81 95 ASP A N 1
ATOM 754 C CA . ASP A 1 95 ? -15.474 -3.345 10.200 1.00 84.81 95 ASP A CA 1
ATOM 755 C C . ASP A 1 95 ? -16.890 -3.013 10.708 1.00 84.81 95 ASP A C 1
ATOM 757 O O . ASP A 1 95 ? -17.094 -2.131 11.544 1.00 84.81 95 ASP A O 1
ATOM 761 N N . VAL A 1 96 ? -17.878 -3.761 10.211 1.00 84.25 96 VAL A N 1
ATOM 762 C CA . VAL A 1 96 ? -19.295 -3.641 10.603 1.00 84.25 96 VAL A CA 1
ATOM 763 C C . VAL A 1 96 ? -19.499 -3.890 12.106 1.00 84.25 96 VAL A C 1
ATOM 765 O O . VAL A 1 96 ? -20.392 -3.305 12.719 1.00 84.25 96 VAL A O 1
ATOM 768 N N . LYS A 1 97 ? -18.660 -4.724 12.741 1.00 83.31 97 LYS A N 1
ATOM 769 C CA . LYS A 1 97 ? -18.742 -4.973 14.190 1.00 83.31 97 LYS A CA 1
ATOM 770 C C . LYS A 1 97 ? -18.243 -3.765 14.975 1.00 83.31 97 LYS A C 1
ATOM 772 O O . LYS A 1 97 ? -18.839 -3.422 15.995 1.00 83.31 97 LYS A O 1
ATOM 777 N N . ALA A 1 98 ? -17.192 -3.106 14.490 1.00 83.00 98 ALA A N 1
ATO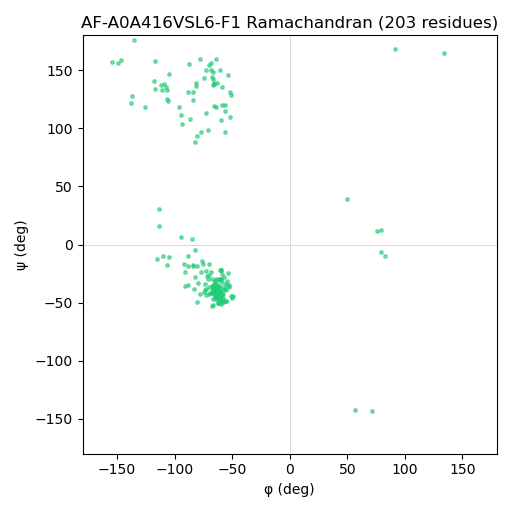M 778 C CA . ALA A 1 98 ? -16.714 -1.857 15.072 1.00 83.00 98 ALA A CA 1
ATOM 779 C C . ALA A 1 98 ? -17.760 -0.740 14.931 1.00 83.00 98 ALA A C 1
ATOM 781 O O . ALA A 1 98 ? -18.008 -0.018 15.895 1.00 83.00 98 ALA A O 1
ATOM 782 N N . GLU A 1 99 ? -18.429 -0.638 13.778 1.00 84.25 99 GLU A N 1
ATOM 783 C CA . GLU A 1 99 ? -19.507 0.337 13.573 1.00 84.25 99 GLU A CA 1
ATOM 784 C C . GLU A 1 99 ? -20.664 0.116 14.555 1.00 84.25 99 GLU A C 1
ATOM 786 O O . GLU A 1 99 ? -21.092 1.056 15.231 1.00 84.25 99 GLU A O 1
ATOM 791 N N . ALA A 1 100 ? -21.126 -1.130 14.699 1.00 83.81 100 ALA A N 1
ATOM 792 C CA . ALA A 1 100 ? -22.167 -1.492 15.659 1.00 83.81 100 ALA A CA 1
ATOM 793 C C . ALA A 1 100 ? -21.752 -1.179 17.107 1.00 83.81 100 ALA A C 1
ATOM 795 O O . ALA A 1 100 ? -22.542 -0.633 17.879 1.00 83.81 100 ALA A O 1
ATOM 796 N N . PHE A 1 101 ? -20.495 -1.466 17.463 1.00 84.94 101 PHE A N 1
ATOM 797 C CA . PHE A 1 101 ? -19.953 -1.186 18.790 1.00 84.94 101 PHE A CA 1
ATOM 798 C C . PHE A 1 101 ? -19.944 0.316 19.104 1.00 84.94 101 PHE A C 1
ATOM 800 O O . PHE A 1 101 ? -20.451 0.726 20.146 1.00 84.94 101 PHE A O 1
ATOM 807 N N . PHE A 1 102 ? -19.412 1.153 18.206 1.00 82.06 102 PHE A N 1
ATOM 808 C CA . PHE A 1 102 ? -19.354 2.602 18.427 1.00 82.06 102 PHE A CA 1
ATOM 809 C C . PHE A 1 102 ? -20.722 3.283 18.326 1.00 82.06 102 PHE A C 1
ATOM 811 O O . PHE A 1 102 ? -20.935 4.303 18.978 1.00 82.06 102 PHE A O 1
ATOM 818 N N . SER A 1 103 ? -21.656 2.721 17.557 1.00 82.12 103 SER A N 1
ATOM 819 C CA . SER A 1 103 ? -23.032 3.227 17.477 1.00 82.12 103 SER A CA 1
ATOM 820 C C . SER A 1 103 ? -23.806 2.982 18.774 1.00 82.12 103 SER A C 1
ATOM 822 O O . SER A 1 103 ? -24.579 3.838 19.197 1.00 82.12 103 SER A O 1
ATOM 824 N N . GLY A 1 104 ? -23.563 1.845 19.433 1.00 79.38 104 GLY A N 1
ATOM 825 C CA . GLY A 1 104 ? -24.135 1.523 20.742 1.00 79.38 104 GLY A CA 1
ATOM 826 C C . GLY A 1 104 ? -23.388 2.136 21.931 1.00 79.38 104 GLY A C 1
ATOM 827 O O . GLY A 1 104 ? -23.825 1.971 23.069 1.00 79.38 104 GLY A O 1
ATOM 828 N N . TRP A 1 105 ? -22.259 2.815 21.704 1.00 78.25 105 TRP A N 1
ATOM 829 C CA . TRP A 1 105 ? -21.435 3.344 22.787 1.00 78.25 105 TRP A CA 1
ATOM 830 C C . TRP A 1 105 ? -21.932 4.707 23.280 1.00 78.25 105 TRP A C 1
ATOM 832 O O . TRP A 1 105 ? -22.130 5.647 22.504 1.00 78.25 105 TRP A O 1
ATOM 842 N N . GLN A 1 106 ? -22.067 4.821 24.600 1.00 75.94 106 GLN A N 1
ATOM 843 C CA . GLN A 1 106 ? -22.444 6.051 25.288 1.00 75.94 106 GLN A CA 1
ATOM 844 C C . GLN A 1 106 ? -21.244 6.641 26.023 1.00 75.94 106 GLN A C 1
ATOM 846 O O . GLN A 1 106 ? -20.495 5.939 26.705 1.00 75.94 106 GLN A O 1
ATOM 851 N N . LYS A 1 107 ? -21.079 7.960 25.898 1.00 75.19 107 LYS A N 1
ATOM 852 C CA . LYS A 1 107 ? -20.117 8.722 26.696 1.00 75.19 107 LYS A CA 1
ATOM 853 C C . LYS A 1 107 ? -20.518 8.668 28.178 1.00 75.19 107 LYS A C 1
ATOM 855 O O . LYS A 1 107 ? -21.700 8.513 28.478 1.00 75.19 107 LYS A O 1
ATOM 860 N N . PRO A 1 108 ? -19.580 8.927 29.108 1.00 71.69 108 PRO A N 1
ATOM 861 C CA . PRO A 1 108 ? -19.885 9.046 30.540 1.00 71.69 108 PRO A CA 1
ATOM 862 C C . PRO A 1 108 ? -21.001 10.054 30.859 1.00 71.69 108 PRO A C 1
ATOM 864 O O . PRO A 1 108 ? -21.687 9.924 31.864 1.00 71.69 108 PRO A O 1
ATOM 867 N N . ASN A 1 109 ? -21.208 11.034 29.975 1.00 71.75 109 ASN A N 1
ATOM 868 C CA . ASN A 1 109 ? -22.229 12.073 30.103 1.00 71.75 109 ASN A CA 1
ATOM 869 C C . ASN A 1 109 ? -23.616 11.644 29.568 1.00 71.75 109 ASN A C 1
ATOM 871 O O . ASN A 1 109 ? -24.507 12.479 29.485 1.00 71.75 109 ASN A O 1
ATOM 875 N N . GLY A 1 110 ? -23.793 10.388 29.136 1.00 70.00 110 GLY A N 1
ATOM 876 C CA . GLY A 1 110 ? -25.035 9.867 28.541 1.00 70.00 110 GLY A CA 1
ATOM 877 C C . GLY A 1 110 ? -25.216 10.169 27.046 1.00 70.00 110 GLY A C 1
ATOM 878 O O . GLY A 1 110 ? -26.082 9.591 26.393 1.00 70.00 110 GLY A O 1
ATOM 879 N N . ASP A 1 111 ? -24.374 11.030 26.469 1.00 75.12 111 ASP A N 1
ATOM 880 C CA . ASP A 1 111 ? -24.423 11.354 25.044 1.00 75.12 111 ASP A CA 1
ATOM 881 C C . ASP A 1 111 ? -23.881 10.226 24.159 1.00 75.12 111 ASP A C 1
ATOM 883 O O . ASP A 1 111 ? -22.822 9.649 24.423 1.00 75.12 111 ASP A O 1
ATOM 887 N N . HIS A 1 112 ? -24.508 10.030 23.002 1.00 78.81 112 HIS A N 1
ATOM 888 C CA . HIS A 1 112 ? -23.984 9.158 21.951 1.00 78.81 112 HIS A CA 1
ATOM 889 C C . HIS A 1 112 ? -22.858 9.846 21.157 1.00 78.81 112 HIS A C 1
ATOM 891 O O . HIS A 1 112 ? -22.697 11.079 21.160 1.00 78.81 112 HIS A O 1
ATOM 897 N N . LEU A 1 113 ? -22.033 9.044 20.482 1.00 80.56 113 LEU A N 1
ATOM 898 C CA . LEU A 1 113 ? -21.047 9.553 19.529 1.00 80.56 113 LEU A CA 1
ATOM 899 C C . LEU A 1 113 ? -21.746 10.158 18.310 1.00 80.56 113 LEU A C 1
ATOM 901 O O . LEU A 1 113 ? -22.768 9.660 17.842 1.00 80.56 113 LEU A O 1
ATOM 905 N N . LYS A 1 114 ? -21.175 11.235 17.760 1.00 84.38 114 LYS A N 1
ATOM 906 C CA . LYS A 1 114 ? -21.681 11.792 16.501 1.00 84.38 114 LYS A CA 1
ATOM 907 C C . LYS A 1 114 ? -21.425 10.796 15.358 1.00 84.38 114 LYS A C 1
ATOM 909 O O . LYS A 1 114 ? -20.372 10.153 15.362 1.00 84.38 114 LYS A O 1
ATOM 914 N N . PRO A 1 115 ? -22.281 10.741 14.321 1.00 82.75 115 PRO A N 1
ATOM 915 C CA . PRO A 1 115 ? -22.089 9.844 13.176 1.00 82.75 115 PRO A CA 1
ATOM 916 C C . PRO A 1 115 ? -20.710 9.973 12.511 1.00 82.75 115 PRO A C 1
ATOM 918 O O . PRO A 1 115 ? -20.109 8.982 12.111 1.00 82.75 115 PRO A O 1
ATOM 921 N N . GLU A 1 116 ? -20.154 11.186 12.441 1.00 82.81 116 GLU A N 1
ATOM 922 C CA . GLU A 1 116 ? -18.799 11.403 11.912 1.00 82.81 116 GLU A CA 1
ATOM 923 C C . GLU A 1 116 ? -17.695 10.789 12.781 1.00 82.81 116 GLU A C 1
ATOM 925 O O . GLU A 1 116 ? -16.699 10.282 12.258 1.00 82.81 116 GLU A O 1
ATOM 930 N N . GLN A 1 117 ? -17.868 10.816 14.105 1.00 82.56 117 GLN A N 1
ATOM 931 C CA . GLN A 1 117 ? -16.921 10.215 15.042 1.00 82.56 117 GLN A CA 1
ATOM 932 C C . GLN A 1 117 ? -16.970 8.693 14.936 1.00 82.56 117 GLN A C 1
ATOM 934 O O . GLN A 1 117 ? -15.917 8.067 14.862 1.00 82.56 117 GLN A O 1
ATOM 939 N N . ILE A 1 118 ? -18.172 8.117 14.833 1.00 84.75 118 ILE A N 1
ATOM 940 C CA . ILE A 1 118 ? -18.374 6.680 14.609 1.00 84.75 118 ILE A CA 1
ATOM 941 C C . ILE A 1 118 ? -17.679 6.248 13.316 1.00 84.75 118 ILE A C 1
ATOM 943 O O . ILE A 1 118 ? -16.870 5.322 13.346 1.00 84.75 118 ILE A O 1
ATOM 947 N N . ARG A 1 119 ? -17.898 6.964 12.203 1.00 84.75 119 ARG A N 1
ATOM 948 C CA . ARG A 1 119 ? -17.227 6.677 10.922 1.00 84.75 119 ARG A CA 1
ATOM 949 C C . ARG A 1 119 ? -15.703 6.724 11.036 1.00 84.75 119 ARG A C 1
ATOM 951 O O . ARG A 1 119 ? -15.024 5.810 10.580 1.00 84.75 119 ARG A O 1
ATOM 958 N N . THR A 1 120 ? -15.166 7.753 11.690 1.00 86.12 120 THR A N 1
ATOM 959 C CA . THR A 1 120 ? -13.712 7.921 11.863 1.00 86.12 120 THR A CA 1
ATOM 960 C C . THR A 1 120 ? -13.106 6.804 12.720 1.00 86.12 120 THR A C 1
ATOM 962 O O . THR A 1 120 ? -12.055 6.263 12.382 1.00 86.12 120 THR A O 1
ATOM 965 N N . LEU A 1 121 ? -13.761 6.432 13.824 1.00 85.00 121 LEU A N 1
ATOM 966 C CA . LEU A 1 121 ? -13.296 5.366 14.716 1.00 85.00 121 LEU A CA 1
ATOM 967 C C . LEU A 1 121 ? -13.401 3.986 14.061 1.00 85.00 121 LEU A C 1
ATOM 969 O O . LEU A 1 121 ? -12.461 3.199 14.138 1.00 85.00 121 LEU A O 1
ATOM 973 N N . THR A 1 122 ? -14.496 3.727 13.349 1.00 86.75 122 THR A N 1
ATOM 974 C CA . THR A 1 122 ? -14.679 2.506 12.553 1.00 86.75 122 THR A CA 1
ATOM 975 C C . THR A 1 122 ? -13.576 2.382 11.506 1.00 86.75 122 THR A C 1
ATOM 977 O O . THR A 1 122 ? -12.969 1.321 11.361 1.00 86.75 122 THR A O 1
ATOM 980 N N . MET A 1 123 ? -13.240 3.480 10.825 1.00 86.88 123 MET A N 1
ATOM 981 C CA . MET A 1 123 ? -12.159 3.503 9.842 1.00 86.88 123 MET A CA 1
ATOM 982 C C . MET A 1 123 ? -10.782 3.283 10.483 1.00 86.88 123 MET A C 1
ATOM 984 O O . MET A 1 123 ? -9.979 2.519 9.954 1.00 86.88 123 MET A O 1
ATOM 988 N N . ASN A 1 124 ? -10.514 3.885 11.648 1.00 88.19 124 ASN A N 1
ATOM 989 C CA . ASN A 1 124 ? -9.284 3.625 12.405 1.00 88.19 124 ASN A CA 1
ATOM 990 C C . ASN A 1 124 ? -9.119 2.129 12.702 1.00 88.19 124 ASN A C 1
ATOM 992 O O . ASN A 1 124 ? -8.050 1.573 12.460 1.00 88.19 124 ASN A O 1
ATOM 996 N N . VAL A 1 125 ? -10.175 1.487 13.207 1.00 89.00 125 VAL A N 1
ATOM 997 C CA . VAL A 1 125 ? -10.181 0.053 13.518 1.00 89.00 125 VAL A CA 1
ATOM 998 C C . VAL A 1 125 ? -9.990 -0.784 12.255 1.00 89.00 125 VAL A C 1
ATOM 1000 O O . VAL A 1 125 ? -9.155 -1.682 12.238 1.00 89.00 125 VAL A O 1
ATOM 1003 N N . SER A 1 126 ? -10.687 -0.439 11.173 1.00 87.56 126 SER A N 1
ATOM 1004 C CA . SER A 1 126 ? -10.585 -1.130 9.882 1.00 87.56 126 SER A CA 1
ATOM 1005 C C . SER A 1 126 ? -9.154 -1.091 9.327 1.00 87.56 126 SER A C 1
ATOM 1007 O O . SER A 1 126 ? -8.617 -2.111 8.900 1.00 87.56 126 SER A O 1
ATOM 1009 N N . ILE A 1 127 ? -8.489 0.067 9.409 1.00 88.38 127 ILE A N 1
ATOM 1010 C CA . ILE A 1 127 ? -7.085 0.219 9.003 1.00 88.38 127 ILE A CA 1
ATOM 1011 C C . ILE A 1 127 ? -6.148 -0.564 9.930 1.00 88.38 127 ILE A C 1
ATOM 1013 O O . ILE A 1 127 ? -5.200 -1.178 9.447 1.00 88.38 127 ILE A O 1
ATOM 1017 N N . LEU A 1 128 ? -6.392 -0.576 11.244 1.00 89.38 128 LEU A N 1
ATOM 1018 C CA . LEU A 1 128 ? -5.585 -1.371 12.175 1.00 89.38 128 LEU A CA 1
ATOM 1019 C C . LEU A 1 128 ? -5.746 -2.877 11.950 1.00 89.38 128 LEU A C 1
ATOM 1021 O O . LEU A 1 128 ? -4.752 -3.590 12.043 1.00 89.38 128 LEU A O 1
ATOM 1025 N N . ASN A 1 129 ? -6.944 -3.356 11.615 1.00 87.81 129 ASN A N 1
ATOM 1026 C CA . ASN A 1 129 ? -7.177 -4.756 11.258 1.00 87.81 129 ASN A CA 1
ATOM 1027 C C . ASN A 1 129 ? -6.412 -5.130 9.980 1.00 87.81 129 ASN A C 1
ATOM 1029 O O . ASN A 1 129 ? -5.683 -6.119 9.982 1.00 87.81 129 ASN A O 1
ATOM 1033 N N . ALA A 1 130 ? -6.487 -4.298 8.936 1.00 86.25 130 ALA A N 1
ATOM 1034 C CA . ALA A 1 130 ? -5.723 -4.507 7.706 1.00 86.25 130 ALA A CA 1
ATOM 1035 C C . ALA A 1 130 ? -4.203 -4.494 7.963 1.00 86.25 130 ALA A C 1
ATOM 1037 O O . ALA A 1 130 ? -3.475 -5.364 7.492 1.00 86.25 130 ALA A O 1
ATOM 1038 N N . LEU A 1 131 ? -3.708 -3.546 8.768 1.00 86.31 131 LEU A N 1
ATOM 1039 C CA . LEU A 1 131 ? -2.300 -3.510 9.184 1.00 86.31 131 LEU A CA 1
ATOM 1040 C C . LEU A 1 131 ? -1.902 -4.747 9.988 1.00 86.31 131 LEU A C 1
ATOM 1042 O O . LEU A 1 131 ? -0.785 -5.236 9.835 1.00 86.31 131 LEU A O 1
ATOM 1046 N N . ASN A 1 132 ? -2.788 -5.231 10.859 1.00 87.44 132 ASN A N 1
ATOM 1047 C CA . ASN A 1 132 ? -2.555 -6.432 11.644 1.00 87.44 132 ASN A CA 1
ATOM 1048 C C . ASN A 1 132 ? -2.337 -7.632 10.729 1.00 87.44 132 ASN A C 1
ATOM 1050 O O . ASN A 1 132 ? -1.325 -8.306 10.875 1.00 87.44 132 ASN A O 1
ATOM 1054 N N . GLU A 1 133 ? -3.249 -7.834 9.778 1.00 83.50 133 GLU A N 1
ATOM 1055 C CA . GLU A 1 133 ? -3.208 -8.926 8.808 1.00 83.50 133 GLU A CA 1
ATOM 1056 C C . GLU A 1 133 ? -1.916 -8.894 7.989 1.00 83.50 133 GLU A C 1
ATOM 1058 O O . GLU A 1 133 ? -1.176 -9.879 7.985 1.00 83.50 133 GLU A O 1
ATOM 1063 N N . ILE A 1 134 ? -1.572 -7.723 7.433 1.00 80.19 134 ILE A N 1
ATOM 1064 C CA . ILE A 1 134 ? -0.332 -7.523 6.670 1.00 80.19 134 ILE A CA 1
ATOM 1065 C C . ILE A 1 134 ? 0.900 -7.856 7.513 1.00 80.19 134 ILE A C 1
ATOM 1067 O O . ILE A 1 134 ? 1.839 -8.467 7.020 1.00 80.19 134 ILE A O 1
ATOM 1071 N N . MET A 1 135 ? 0.931 -7.447 8.782 1.00 79.31 135 MET A N 1
ATOM 1072 C CA . MET A 1 135 ? 2.091 -7.669 9.652 1.00 79.31 135 MET A CA 1
ATOM 1073 C C . MET A 1 135 ? 2.193 -9.101 10.180 1.00 79.31 135 MET A C 1
ATOM 1075 O O . MET A 1 135 ? 3.285 -9.520 10.565 1.00 79.31 135 MET A O 1
ATOM 1079 N N . THR A 1 136 ? 1.082 -9.837 10.249 1.00 79.69 136 THR A N 1
ATOM 1080 C CA . THR A 1 136 ? 1.067 -11.231 10.711 1.00 79.69 136 THR A CA 1
ATOM 1081 C C . THR A 1 136 ? 1.302 -12.229 9.588 1.00 79.69 136 THR A C 1
ATOM 1083 O O . THR A 1 136 ? 1.958 -13.243 9.816 1.00 79.69 136 THR A O 1
ATOM 1086 N N . ASP A 1 137 ? 0.806 -11.953 8.382 1.00 75.44 137 ASP A N 1
ATOM 1087 C CA . ASP A 1 137 ? 1.003 -12.827 7.234 1.00 75.44 137 ASP A CA 1
ATOM 1088 C C . ASP A 1 137 ? 2.232 -12.368 6.439 1.00 75.44 137 ASP A C 1
ATOM 1090 O O . ASP A 1 137 ? 2.188 -11.413 5.666 1.00 75.44 137 ASP A O 1
ATOM 1094 N N . GLY A 1 138 ? 3.341 -13.095 6.599 1.00 61.91 138 GLY A N 1
ATOM 1095 C CA . GLY A 1 138 ? 4.600 -12.814 5.908 1.00 61.91 138 GLY A CA 1
ATOM 1096 C C . GLY A 1 138 ? 4.494 -12.807 4.377 1.00 61.91 138 GLY A C 1
ATOM 1097 O O . GLY A 1 138 ? 5.241 -12.076 3.726 1.00 61.91 138 GLY A O 1
ATOM 1098 N N . LEU A 1 139 ? 3.554 -13.553 3.782 1.00 59.34 139 LEU A N 1
ATOM 1099 C CA . LEU A 1 139 ? 3.312 -13.526 2.337 1.00 59.34 139 LEU A CA 1
ATOM 1100 C C . LEU A 1 139 ? 2.617 -12.229 1.926 1.00 59.34 139 LEU A C 1
ATOM 1102 O O . LEU A 1 139 ? 3.010 -11.619 0.930 1.00 59.34 139 LEU A O 1
ATOM 1106 N N . THR A 1 140 ? 1.615 -11.780 2.686 1.00 60.88 140 THR A N 1
ATOM 1107 C CA . THR A 1 140 ? 0.979 -10.471 2.447 1.00 60.88 140 THR A CA 1
ATOM 1108 C C . THR A 1 140 ? 1.936 -9.323 2.741 1.00 60.88 140 THR A C 1
ATOM 1110 O O . THR A 1 140 ? 1.968 -8.369 1.972 1.00 60.88 140 THR A O 1
ATOM 1113 N N . LEU A 1 141 ? 2.803 -9.448 3.749 1.00 62.16 141 LEU A N 1
ATOM 1114 C CA . LEU A 1 141 ? 3.854 -8.483 4.056 1.00 62.16 141 LEU A CA 1
ATOM 1115 C C . LEU A 1 141 ? 4.843 -8.349 2.899 1.00 62.16 141 LEU A C 1
ATOM 1117 O O . LEU A 1 141 ? 5.154 -7.237 2.476 1.00 62.16 141 LEU A O 1
ATOM 1121 N N . HIS A 1 142 ? 5.309 -9.473 2.347 1.00 64.19 142 HIS A N 1
ATOM 1122 C CA . HIS A 1 142 ? 6.192 -9.476 1.183 1.00 64.19 142 HIS A CA 1
ATOM 1123 C C . HIS A 1 142 ? 5.502 -8.954 -0.079 1.00 64.19 142 HIS A C 1
ATOM 1125 O O . HIS A 1 142 ? 6.128 -8.227 -0.847 1.00 64.19 142 HIS A O 1
ATOM 1131 N N . LYS A 1 143 ? 4.218 -9.262 -0.295 1.00 61.09 143 LYS A N 1
ATOM 1132 C CA . LYS A 1 143 ? 3.433 -8.680 -1.398 1.00 61.09 143 LYS A CA 1
ATOM 1133 C C . LYS A 1 143 ? 3.226 -7.174 -1.226 1.00 61.09 143 LYS A C 1
ATOM 1135 O O . LYS A 1 143 ? 3.297 -6.437 -2.204 1.00 61.09 143 LYS A O 1
ATOM 1140 N N . ALA A 1 144 ? 2.990 -6.721 0.003 1.00 59.47 144 ALA A N 1
ATOM 1141 C CA . ALA A 1 144 ? 2.736 -5.325 0.319 1.00 59.47 144 ALA A CA 1
ATOM 1142 C C . ALA A 1 144 ? 4.014 -4.481 0.268 1.00 59.47 144 ALA A C 1
ATOM 1144 O O . ALA A 1 144 ? 3.983 -3.358 -0.212 1.00 59.47 144 ALA A O 1
ATOM 1145 N N . LEU A 1 145 ? 5.144 -4.987 0.764 1.00 62.97 145 LEU A N 1
ATOM 1146 C CA . LEU A 1 145 ? 6.353 -4.185 0.987 1.00 62.97 145 LEU A CA 1
ATOM 1147 C C . LEU A 1 145 ? 7.552 -4.583 0.124 1.00 62.97 145 LEU A C 1
ATOM 1149 O O . LEU A 1 145 ? 8.521 -3.821 0.054 1.00 62.97 145 LEU A O 1
ATOM 1153 N N . GLY A 1 146 ? 7.499 -5.739 -0.537 1.00 63.94 146 GLY A N 1
ATOM 1154 C CA . GLY A 1 146 ? 8.628 -6.320 -1.258 1.00 63.94 146 GLY A CA 1
ATOM 1155 C C . GLY A 1 146 ? 9.711 -6.857 -0.316 1.00 63.94 146 GLY A C 1
ATOM 1156 O O . GLY A 1 146 ? 9.427 -7.397 0.755 1.00 63.94 146 GLY A O 1
ATOM 1157 N N . ASN A 1 147 ? 10.978 -6.706 -0.715 1.00 59.94 147 ASN A N 1
ATOM 1158 C CA . ASN A 1 147 ? 12.140 -7.039 0.115 1.00 59.94 147 ASN A CA 1
ATOM 1159 C C . ASN A 1 147 ? 12.463 -5.903 1.099 1.00 59.94 147 ASN A C 1
ATOM 1161 O O . ASN A 1 147 ? 13.281 -5.028 0.809 1.00 59.94 147 ASN A O 1
ATOM 1165 N N . PHE A 1 1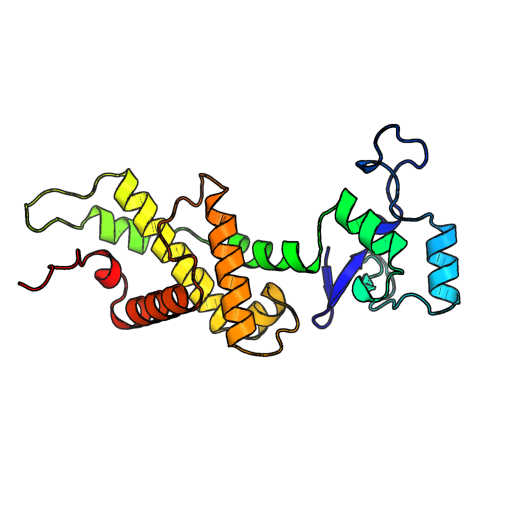48 ? 11.845 -5.929 2.277 1.00 65.50 148 PHE A N 1
ATOM 1166 C CA . PHE A 1 148 ? 12.275 -5.117 3.418 1.00 65.50 148 PHE A CA 1
ATOM 1167 C C . PHE A 1 148 ? 13.455 -5.803 4.128 1.00 65.50 148 PHE A C 1
ATOM 1169 O O . PHE A 1 148 ? 13.463 -7.020 4.299 1.00 65.50 148 PHE A O 1
ATOM 1176 N N . ARG A 1 149 ? 14.472 -5.037 4.545 1.00 59.66 149 ARG A N 1
ATOM 1177 C CA . ARG A 1 149 ? 15.674 -5.586 5.209 1.00 59.66 149 ARG A CA 1
ATOM 1178 C C . ARG A 1 149 ? 15.494 -5.789 6.708 1.00 59.66 149 ARG A C 1
ATOM 1180 O O . ARG A 1 149 ? 16.286 -6.490 7.327 1.00 59.66 149 ARG A O 1
ATOM 1187 N N . SER A 1 150 ? 14.489 -5.153 7.311 1.00 72.56 150 SER A N 1
ATOM 1188 C CA . SER A 1 150 ? 14.206 -5.289 8.741 1.00 72.56 150 SER A CA 1
ATOM 1189 C C . SER A 1 150 ? 12.734 -5.015 9.074 1.00 72.56 150 SER A C 1
ATOM 1191 O O . SER A 1 150 ? 12.081 -4.246 8.361 1.00 72.56 150 SER A O 1
ATOM 1193 N N . PRO A 1 151 ? 12.221 -5.535 10.206 1.00 72.94 151 PRO A N 1
ATOM 1194 C CA . PRO A 1 151 ? 10.875 -5.213 10.687 1.00 72.94 151 PRO A CA 1
ATOM 1195 C C . PRO A 1 151 ? 10.640 -3.704 10.865 1.00 72.94 151 PRO A C 1
ATOM 1197 O O . PRO A 1 151 ? 9.551 -3.202 10.614 1.00 72.94 151 PRO A O 1
ATOM 1200 N N . SER A 1 152 ? 11.670 -2.946 11.258 1.00 76.81 152 SER A N 1
ATOM 1201 C CA . SER A 1 152 ? 11.584 -1.487 11.429 1.00 76.81 152 SER A CA 1
ATOM 1202 C C . SER A 1 152 ? 11.358 -0.748 10.103 1.00 76.81 152 SER A C 1
ATOM 1204 O O . SER A 1 152 ? 10.601 0.223 10.043 1.00 76.81 152 SER A O 1
ATOM 1206 N N . GLU A 1 153 ? 11.982 -1.224 9.022 1.00 76.25 153 GLU A N 1
ATOM 1207 C CA . GLU A 1 153 ? 11.770 -0.692 7.672 1.00 76.25 153 GLU A CA 1
ATOM 1208 C C . GLU A 1 153 ? 10.337 -0.965 7.200 1.00 76.25 153 GLU A C 1
ATOM 1210 O O . GLU A 1 153 ? 9.678 -0.054 6.696 1.00 76.25 153 GLU A O 1
ATOM 1215 N N . ALA A 1 154 ? 9.813 -2.161 7.488 1.00 78.44 154 ALA A N 1
ATOM 1216 C CA . ALA A 1 154 ? 8.436 -2.516 7.168 1.00 78.44 154 ALA A CA 1
ATOM 1217 C C . ALA A 1 154 ? 7.411 -1.609 7.872 1.00 78.44 154 ALA A C 1
ATOM 1219 O O . ALA A 1 154 ? 6.505 -1.064 7.239 1.00 78.44 154 ALA A O 1
ATOM 1220 N N . TRP A 1 155 ? 7.609 -1.352 9.168 1.00 84.44 155 TRP A N 1
ATOM 1221 C CA . TRP A 1 155 ? 6.790 -0.408 9.935 1.00 84.44 155 TRP A CA 1
ATOM 1222 C C . TRP A 1 155 ? 6.853 1.020 9.392 1.00 84.44 155 TRP A C 1
ATOM 1224 O O . TRP A 1 155 ? 5.836 1.716 9.346 1.00 84.44 155 TRP A O 1
ATOM 1234 N N . ARG A 1 156 ? 8.037 1.473 8.970 1.00 82.94 156 ARG A N 1
ATOM 1235 C CA . ARG A 1 156 ? 8.212 2.812 8.398 1.00 82.94 156 ARG A CA 1
ATOM 1236 C C . ARG A 1 156 ? 7.444 2.964 7.089 1.00 82.94 156 ARG A C 1
ATOM 1238 O O . ARG A 1 156 ? 6.838 4.009 6.862 1.00 82.94 156 ARG A O 1
ATOM 1245 N N . ASP A 1 157 ? 7.463 1.944 6.245 1.00 79.25 157 ASP A N 1
ATOM 1246 C CA . ASP A 1 157 ? 6.756 1.964 4.968 1.00 79.25 157 ASP A CA 1
ATOM 1247 C C . ASP A 1 157 ? 5.238 1.815 5.126 1.00 79.25 157 ASP A C 1
ATOM 1249 O O . ASP A 1 157 ? 4.473 2.487 4.430 1.00 79.25 157 ASP A O 1
ATOM 1253 N N . MET A 1 158 ? 4.787 1.044 6.112 1.00 82.25 158 MET A N 1
ATOM 1254 C CA . MET A 1 158 ? 3.370 0.969 6.469 1.00 82.25 158 MET A CA 1
ATOM 1255 C C . MET A 1 158 ? 2.848 2.292 7.028 1.00 82.25 158 MET A C 1
ATOM 1257 O O . MET A 1 158 ? 1.791 2.759 6.613 1.00 82.25 158 MET A O 1
ATOM 1261 N N . ALA A 1 159 ? 3.624 2.977 7.871 1.00 86.00 159 ALA A N 1
ATOM 1262 C CA . ALA A 1 159 ? 3.259 4.304 8.365 1.00 86.00 159 ALA A CA 1
ATOM 1263 C C . ALA A 1 159 ? 3.130 5.346 7.237 1.00 86.00 159 ALA A C 1
ATOM 1265 O O . ALA A 1 159 ? 2.223 6.179 7.268 1.00 86.00 159 ALA A O 1
ATOM 1266 N N . LYS A 1 160 ? 3.987 5.276 6.206 1.00 84.25 160 LYS A N 1
ATOM 1267 C CA . LYS A 1 160 ? 3.820 6.100 4.994 1.00 84.25 160 LYS A CA 1
ATOM 1268 C C . LYS A 1 160 ? 2.518 5.762 4.273 1.00 84.25 160 LYS A C 1
ATOM 1270 O O . LYS A 1 160 ? 1.792 6.671 3.896 1.00 84.25 160 LYS A O 1
ATOM 1275 N N . SER A 1 161 ? 2.203 4.478 4.125 1.00 81.31 161 SER A N 1
ATOM 1276 C CA . SER A 1 161 ? 0.983 4.029 3.444 1.00 81.31 161 SER A CA 1
ATOM 1277 C C . SER A 1 161 ? -0.279 4.506 4.169 1.00 81.31 161 SER A C 1
ATOM 1279 O O . SER A 1 161 ? -1.176 5.056 3.537 1.00 81.31 161 SER A O 1
ATOM 1281 N N . VAL A 1 162 ? -0.312 4.417 5.503 1.00 83.88 162 VAL A N 1
ATOM 1282 C CA . VAL A 1 162 ? -1.388 4.984 6.338 1.00 83.88 162 VAL A CA 1
ATOM 1283 C C . VAL A 1 162 ? -1.498 6.495 6.142 1.00 83.88 162 VAL A C 1
ATOM 1285 O O . VAL A 1 162 ? -2.592 7.016 5.946 1.00 83.88 162 VAL A O 1
ATOM 1288 N N . LYS A 1 163 ? -0.372 7.215 6.121 1.00 84.62 163 LYS A N 1
ATOM 1289 C CA . LYS A 1 163 ? -0.374 8.659 5.857 1.00 84.62 163 LYS A CA 1
ATOM 1290 C C . LYS A 1 163 ? -0.972 8.995 4.488 1.00 84.62 163 LYS A C 1
ATOM 1292 O O . LYS A 1 163 ? -1.747 9.941 4.382 1.00 84.62 163 LYS A O 1
ATOM 1297 N N . GLU A 1 164 ? -0.652 8.218 3.459 1.00 81.44 164 GLU A N 1
ATOM 1298 C CA . GLU A 1 164 ? -1.210 8.395 2.116 1.00 81.44 164 GLU A CA 1
ATOM 1299 C C . GLU A 1 164 ? -2.722 8.134 2.070 1.00 81.44 164 GLU A C 1
ATOM 1301 O O . GLU A 1 164 ? -3.429 8.810 1.322 1.00 81.44 164 GLU A O 1
ATOM 1306 N N . LEU A 1 165 ? -3.255 7.232 2.906 1.00 79.44 165 LEU A N 1
ATOM 1307 C CA . LEU A 1 165 ? -4.702 7.010 3.000 1.00 79.44 165 LEU A CA 1
ATOM 1308 C C . LEU A 1 165 ? -5.464 8.273 3.426 1.00 79.44 165 LEU A C 1
ATOM 1310 O O . LEU A 1 165 ? -6.581 8.471 2.956 1.00 79.44 165 LEU A O 1
ATOM 1314 N N . LYS A 1 166 ? -4.864 9.171 4.228 1.00 80.81 166 LYS A N 1
ATOM 1315 C CA . LYS A 1 166 ? -5.515 10.432 4.642 1.00 80.81 166 LYS A CA 1
ATOM 1316 C C . LYS A 1 166 ? -5.867 11.346 3.468 1.00 80.81 166 LYS A C 1
ATOM 1318 O O . LYS A 1 166 ? -6.729 12.203 3.622 1.00 80.81 166 LYS A O 1
ATOM 1323 N N . LYS A 1 167 ? -5.205 11.191 2.315 1.00 76.31 167 LYS A N 1
ATOM 1324 C CA . LYS A 1 167 ? -5.479 11.994 1.112 1.00 76.31 167 LYS A CA 1
ATOM 1325 C C . LYS A 1 167 ? -6.826 11.655 0.468 1.00 76.31 167 LYS A C 1
ATOM 1327 O O . LYS A 1 167 ? -7.308 12.429 -0.350 1.00 76.31 167 LYS A O 1
ATOM 1332 N N . TYR A 1 168 ? -7.423 10.514 0.812 1.00 75.25 168 TYR A N 1
ATOM 1333 C CA . TYR A 1 168 ? -8.706 10.076 0.275 1.00 75.25 168 TYR A CA 1
ATOM 1334 C C . TYR A 1 168 ? -9.795 10.252 1.330 1.00 75.25 168 TYR A C 1
ATOM 1336 O O . TYR A 1 168 ? -9.718 9.662 2.406 1.00 75.25 168 TYR A O 1
ATOM 1344 N N . ASP A 1 169 ? -10.846 10.998 0.993 1.00 73.44 169 ASP A N 1
ATOM 1345 C CA . ASP A 1 169 ? -11.936 11.314 1.928 1.00 73.44 169 ASP A CA 1
ATOM 1346 C C . ASP A 1 169 ? -12.634 10.053 2.477 1.00 73.44 169 ASP A C 1
ATOM 1348 O O . ASP A 1 169 ? -12.973 9.965 3.657 1.00 73.44 169 ASP A O 1
ATOM 1352 N N . ARG A 1 170 ? -12.706 8.995 1.653 1.00 75.12 170 ARG A N 1
ATOM 1353 C CA . ARG A 1 170 ? -13.246 7.679 2.039 1.00 75.12 170 ARG A CA 1
ATOM 1354 C C . ARG A 1 170 ? -12.510 7.013 3.207 1.00 75.12 170 ARG A C 1
ATOM 1356 O O . ARG A 1 170 ? -13.075 6.142 3.854 1.00 75.12 170 ARG A O 1
ATOM 1363 N N . TYR A 1 171 ? -11.258 7.394 3.461 1.00 76.94 171 TYR A N 1
ATOM 1364 C CA . TYR A 1 171 ? -10.403 6.816 4.498 1.00 76.94 171 TYR A CA 1
ATOM 1365 C C . TYR A 1 171 ? -10.081 7.820 5.607 1.00 76.94 171 TYR A C 1
ATOM 1367 O O . TYR A 1 171 ? -9.006 7.753 6.202 1.00 76.94 171 TYR A O 1
ATOM 1375 N N . ARG A 1 172 ? -10.972 8.771 5.902 1.00 80.69 172 ARG A N 1
ATOM 1376 C CA . ARG A 1 172 ? -10.760 9.745 6.980 1.00 80.69 172 ARG A CA 1
ATOM 1377 C C . ARG A 1 172 ? -10.500 9.039 8.322 1.00 80.69 172 ARG A C 1
ATOM 1379 O O . ARG A 1 172 ? -11.369 8.354 8.854 1.00 80.69 172 ARG A O 1
ATOM 1386 N N . HIS A 1 173 ? -9.293 9.213 8.864 1.00 85.56 173 HIS A N 1
ATOM 1387 C CA . HIS A 1 173 ? -8.807 8.512 10.057 1.00 85.56 173 HIS A CA 1
ATOM 1388 C C . HIS A 1 173 ? -7.872 9.404 10.896 1.00 85.56 173 HIS A C 1
ATOM 1390 O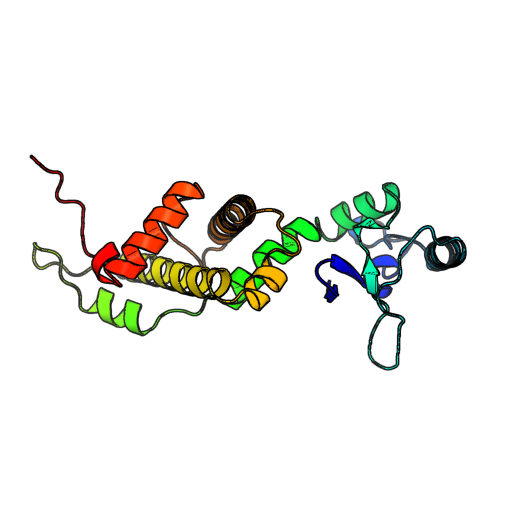 O . HIS A 1 173 ? -7.282 10.366 10.397 1.00 85.56 173 HIS A O 1
ATOM 1396 N N . THR A 1 174 ? -7.706 9.079 12.181 1.00 85.44 174 THR A N 1
ATOM 1397 C CA . THR A 1 174 ? -6.890 9.837 13.158 1.00 85.44 174 THR A CA 1
ATOM 1398 C C . THR A 1 174 ? -5.656 9.074 13.653 1.00 85.44 174 THR A C 1
ATOM 1400 O O . THR A 1 174 ? -5.042 9.450 14.652 1.00 85.44 174 THR A O 1
ATOM 1403 N N . LEU A 1 175 ? -5.263 8.011 12.947 1.00 87.19 175 LEU A N 1
ATOM 1404 C CA . LEU A 1 175 ? -4.091 7.199 13.280 1.00 87.19 175 LEU A CA 1
ATOM 1405 C C . LEU A 1 175 ? -2.763 7.992 13.257 1.00 87.19 175 LEU A C 1
ATOM 1407 O O . LEU A 1 175 ? -2.612 8.953 12.486 1.00 87.19 175 LEU A O 1
ATOM 1411 N N . PRO A 1 176 ? -1.777 7.587 14.089 1.00 85.62 176 PRO A N 1
ATOM 1412 C CA . PRO A 1 176 ? -0.470 8.233 14.150 1.00 85.62 176 PRO A CA 1
ATOM 1413 C C . PRO A 1 176 ? 0.331 8.059 12.855 1.00 85.62 176 PRO A C 1
ATOM 1415 O O . PRO A 1 176 ? 0.438 6.961 12.322 1.00 85.62 176 PRO A O 1
ATOM 1418 N N . GLU A 1 177 ? 0.992 9.127 12.406 1.00 83.31 177 GLU A N 1
ATOM 1419 C CA . GLU A 1 177 ? 1.883 9.086 11.231 1.00 83.31 177 GLU A CA 1
ATOM 1420 C C . GLU A 1 177 ? 3.278 8.536 11.553 1.00 83.31 177 GLU A C 1
ATOM 1422 O O . GLU A 1 177 ? 4.031 8.142 10.664 1.00 83.31 177 GLU A O 1
ATOM 1427 N N . ASN A 1 178 ? 3.656 8.533 12.832 1.00 85.44 178 ASN A N 1
ATOM 1428 C CA . ASN A 1 178 ? 4.947 8.023 13.271 1.00 85.44 178 ASN A CA 1
ATOM 1429 C C . ASN A 1 178 ? 4.868 6.505 13.451 1.00 85.44 178 ASN A C 1
ATOM 1431 O O . ASN A 1 178 ? 4.072 6.029 14.257 1.00 85.44 178 ASN A O 1
ATOM 1435 N N . TYR A 1 179 ? 5.747 5.770 12.769 1.00 85.06 179 TYR A N 1
ATOM 1436 C CA . TYR A 1 179 ? 5.781 4.307 12.794 1.00 85.06 179 TYR A CA 1
ATOM 1437 C C . TYR A 1 179 ? 5.868 3.703 14.204 1.00 85.06 179 TYR A C 1
ATOM 1439 O O . TYR A 1 179 ? 5.255 2.668 14.442 1.00 85.06 179 TYR A O 1
ATOM 1447 N N . ARG A 1 180 ? 6.570 4.350 15.152 1.00 85.50 180 ARG A N 1
ATOM 1448 C CA . ARG A 1 180 ? 6.642 3.867 16.545 1.00 85.50 180 ARG A CA 1
ATOM 1449 C C . ARG A 1 180 ? 5.278 3.953 17.220 1.00 85.50 180 ARG A C 1
ATOM 1451 O O . ARG A 1 180 ? 4.756 2.949 17.670 1.00 85.50 180 ARG A O 1
ATOM 1458 N N . ARG A 1 181 ? 4.646 5.129 17.158 1.00 86.94 181 ARG A N 1
ATOM 1459 C CA . ARG A 1 181 ? 3.311 5.345 17.736 1.00 86.94 181 ARG A CA 1
ATOM 1460 C C . ARG A 1 181 ? 2.227 4.528 17.041 1.00 86.94 181 ARG A C 1
ATOM 1462 O O . ARG A 1 181 ? 1.249 4.162 17.679 1.00 86.94 181 ARG A O 1
ATOM 1469 N N . LEU A 1 182 ? 2.374 4.274 15.741 1.00 87.62 182 LEU A N 1
ATOM 1470 C CA . LEU A 1 182 ? 1.466 3.406 14.996 1.00 87.62 182 LEU A CA 1
ATOM 1471 C C . LEU A 1 182 ? 1.576 1.957 15.482 1.00 87.62 182 LEU A C 1
ATOM 1473 O O . LEU A 1 182 ? 0.553 1.307 15.678 1.00 87.62 182 LEU A O 1
ATOM 1477 N N . ARG A 1 183 ? 2.800 1.479 15.729 1.00 86.62 183 ARG A N 1
ATOM 1478 C CA . ARG A 1 183 ? 3.041 0.169 16.336 1.00 86.62 183 ARG A CA 1
ATOM 1479 C C . ARG A 1 183 ? 2.460 0.090 17.746 1.00 86.62 183 ARG A C 1
ATOM 1481 O O . ARG A 1 183 ? 1.684 -0.822 18.006 1.00 86.62 183 ARG A O 1
ATOM 1488 N N . ASP A 1 184 ? 2.760 1.065 18.604 1.00 87.06 184 ASP A N 1
ATOM 1489 C CA . ASP A 1 184 ? 2.243 1.115 19.980 1.00 87.06 184 ASP A CA 1
ATOM 1490 C C . ASP A 1 184 ? 0.705 1.123 19.994 1.00 87.06 184 ASP A C 1
ATOM 1492 O O . ASP A 1 184 ? 0.066 0.456 20.808 1.00 87.06 184 ASP A O 1
ATOM 1496 N N . ARG A 1 185 ? 0.094 1.844 19.042 1.00 87.38 185 ARG A N 1
ATOM 1497 C CA . ARG A 1 185 ? -1.358 1.869 18.855 1.00 87.38 185 ARG A CA 1
ATOM 1498 C C . ARG A 1 185 ? -1.907 0.508 18.430 1.00 87.38 185 ARG A C 1
ATOM 1500 O O . ARG A 1 185 ? -2.928 0.095 18.969 1.00 87.38 185 ARG A O 1
ATOM 1507 N N . LEU A 1 186 ? -1.266 -0.180 17.481 1.00 87.88 186 LEU A N 1
ATOM 1508 C CA . LEU A 1 186 ? -1.700 -1.520 17.076 1.00 87.88 186 LEU A CA 1
ATOM 1509 C C . LEU A 1 186 ? -1.603 -2.507 18.245 1.00 87.88 186 LEU A C 1
ATOM 1511 O O . LEU A 1 186 ? -2.491 -3.330 18.430 1.00 87.88 186 LEU A O 1
ATOM 1515 N N . GLU A 1 187 ? -0.546 -2.415 19.044 1.00 86.75 187 GLU A N 1
ATOM 1516 C CA . GLU A 1 187 ? -0.334 -3.280 20.204 1.00 86.75 187 GLU A CA 1
ATOM 1517 C C . GLU A 1 187 ? -1.364 -3.018 21.312 1.00 86.75 187 GLU A C 1
ATOM 1519 O O . GLU A 1 187 ? -1.964 -3.958 21.832 1.00 86.75 187 GLU A O 1
ATOM 1524 N N . SER A 1 188 ? -1.674 -1.746 21.574 1.00 85.94 188 SER A N 1
ATOM 1525 C CA . SER A 1 188 ? -2.749 -1.353 22.497 1.00 85.94 188 SER A CA 1
ATOM 1526 C C . SER A 1 188 ? -4.115 -1.854 22.015 1.00 85.94 188 SER A C 1
ATOM 1528 O O . SER A 1 188 ? -4.890 -2.406 22.795 1.00 85.94 188 SER A O 1
ATOM 1530 N N . TYR A 1 189 ? -4.382 -1.758 20.710 1.00 87.31 189 TYR A N 1
ATOM 1531 C CA . TYR A 1 189 ? -5.590 -2.306 20.097 1.00 87.31 189 TYR A CA 1
ATOM 1532 C C . TYR A 1 189 ? -5.658 -3.839 20.181 1.00 87.31 189 TYR A C 1
ATOM 1534 O O . TYR A 1 189 ? -6.720 -4.379 20.471 1.00 87.31 189 TYR A O 1
ATOM 1542 N N . ARG A 1 190 ? -4.545 -4.561 20.002 1.00 83.81 190 ARG A N 1
ATOM 1543 C CA . ARG A 1 190 ? -4.509 -6.026 20.182 1.00 83.81 190 ARG A CA 1
ATOM 1544 C C . ARG A 1 190 ? -4.851 -6.442 21.615 1.00 83.81 190 ARG A C 1
ATOM 1546 O O . ARG A 1 190 ? -5.503 -7.464 21.797 1.00 83.81 190 ARG A O 1
ATOM 1553 N N . ALA A 1 191 ? -4.431 -5.660 22.610 1.00 84.94 191 ALA A N 1
ATOM 1554 C CA . ALA A 1 191 ? -4.710 -5.938 24.018 1.00 84.94 191 ALA A CA 1
ATOM 1555 C C . ALA A 1 191 ? -6.146 -5.564 24.430 1.00 84.94 191 ALA A C 1
ATOM 1557 O O . ALA A 1 191 ? -6.804 -6.315 25.147 1.00 84.94 191 ALA A O 1
ATOM 1558 N N . ASN A 1 192 ? -6.639 -4.409 23.973 1.00 81.31 192 ASN A N 1
ATOM 1559 C CA . ASN A 1 192 ? -7.885 -3.808 24.465 1.00 81.31 192 ASN A CA 1
ATOM 1560 C C . ASN A 1 192 ? -9.074 -3.946 23.494 1.00 81.31 192 ASN A C 1
ATOM 1562 O O . ASN A 1 192 ? -10.215 -3.642 23.855 1.00 81.31 192 ASN A O 1
ATOM 1566 N N . GLY A 1 193 ? -8.833 -4.369 22.253 1.00 84.50 193 GLY A N 1
ATOM 1567 C CA . GLY A 1 193 ? -9.827 -4.419 21.182 1.00 84.50 193 GLY A CA 1
ATOM 1568 C C . GLY A 1 193 ? -10.469 -3.054 20.922 1.00 84.50 193 GLY A C 1
ATOM 1569 O O . GLY A 1 193 ? -9.836 -2.003 21.036 1.00 84.50 193 GLY A O 1
ATOM 1570 N N . TYR A 1 194 ? -11.772 -3.048 20.631 1.00 81.62 194 TYR A N 1
ATOM 1571 C CA . TYR A 1 194 ? -12.537 -1.818 20.381 1.00 81.62 194 TYR A CA 1
ATOM 1572 C C . TYR A 1 194 ? -12.527 -0.836 21.565 1.00 81.62 194 TYR A C 1
ATOM 1574 O O . TYR A 1 194 ? -12.717 0.368 21.373 1.00 81.62 194 TYR A O 1
ATOM 1582 N N . ARG A 1 195 ? -12.251 -1.320 22.786 1.00 77.44 195 ARG A N 1
ATOM 1583 C CA . ARG A 1 195 ? -12.214 -0.474 23.984 1.00 77.44 195 ARG A CA 1
ATOM 1584 C C . ARG A 1 195 ? -11.048 0.514 23.981 1.00 77.44 195 ARG A C 1
ATOM 1586 O O . ARG A 1 195 ? -11.191 1.576 24.587 1.00 77.44 195 ARG A O 1
ATOM 1593 N N . ASP A 1 196 ? -9.971 0.230 23.239 1.00 77.31 196 ASP A N 1
ATOM 1594 C CA . ASP A 1 196 ? -8.830 1.146 23.048 1.00 77.31 196 ASP A CA 1
ATOM 1595 C C . ASP A 1 196 ? -9.274 2.533 22.561 1.00 77.31 196 ASP A C 1
ATOM 1597 O O . ASP A 1 196 ? -8.721 3.562 22.940 1.00 77.31 196 ASP A O 1
ATOM 1601 N N . PHE A 1 197 ? -10.323 2.561 21.740 1.00 70.25 197 PHE A N 1
ATOM 1602 C CA . PHE A 1 197 ? -10.865 3.780 21.152 1.00 70.25 197 PHE A CA 1
ATOM 1603 C C . PHE A 1 197 ? -11.983 4.422 21.977 1.00 70.25 197 PHE A C 1
ATOM 1605 O O . PHE A 1 197 ? -12.296 5.591 21.765 1.00 70.25 197 PHE A O 1
ATOM 1612 N N . SER A 1 198 ? -12.574 3.677 22.915 1.00 61.97 198 SER A N 1
ATOM 1613 C CA . SER A 1 198 ? -13.615 4.181 23.822 1.00 61.97 198 SER A CA 1
ATOM 1614 C C . SER A 1 198 ? -13.063 4.894 25.059 1.00 61.97 198 SER A C 1
ATOM 1616 O O . SER A 1 198 ? -13.780 5.657 25.702 1.00 61.97 198 SER A O 1
ATOM 1618 N N . SER A 1 199 ? -11.788 4.676 25.392 1.00 51.94 199 SER A N 1
ATOM 1619 C CA . SER A 1 199 ? -11.131 5.389 26.482 1.00 51.94 199 SER A CA 1
ATOM 1620 C C . SER A 1 199 ? -10.697 6.767 25.985 1.00 51.94 199 SER A C 1
ATOM 1622 O O . SER A 1 199 ? -9.617 6.946 25.421 1.00 51.94 199 SER A O 1
ATOM 1624 N N . THR A 1 200 ? -11.542 7.784 26.180 1.00 42.75 200 THR A N 1
ATOM 1625 C CA . THR A 1 200 ? -11.003 9.138 26.345 1.00 42.75 200 THR A CA 1
ATOM 1626 C C . THR A 1 200 ? -9.940 9.061 27.435 1.00 42.75 200 THR A C 1
ATOM 1628 O O . THR A 1 200 ? -10.250 8.503 28.488 1.00 42.75 200 THR A O 1
ATOM 1631 N N . PRO A 1 201 ? -8.725 9.602 27.236 1.00 34.31 201 PRO A N 1
ATOM 1632 C CA . PRO A 1 201 ? -7.758 9.648 28.312 1.00 34.31 201 PRO A CA 1
ATOM 1633 C C . PRO A 1 201 ? -8.403 10.461 29.430 1.00 34.31 201 PRO A C 1
ATOM 1635 O O . PRO A 1 201 ? -8.549 11.680 29.319 1.00 34.31 201 PRO A O 1
ATOM 1638 N N . THR A 1 202 ? -8.817 9.789 30.500 1.00 36.31 202 THR A N 1
ATOM 1639 C CA . THR A 1 202 ? -8.891 10.407 31.813 1.00 36.31 202 THR A CA 1
ATOM 1640 C C . THR A 1 202 ? -7.488 10.928 32.054 1.00 36.31 202 THR A C 1
ATOM 1642 O O . THR A 1 202 ? -6.579 10.159 32.365 1.00 36.31 202 THR A O 1
ATOM 1645 N N . ARG A 1 203 ? -7.280 12.220 31.769 1.00 31.42 203 ARG A N 1
ATOM 1646 C CA . ARG A 1 203 ? -6.099 12.944 32.221 1.00 31.42 203 ARG A CA 1
ATOM 1647 C C . ARG A 1 203 ? -6.036 12.681 33.717 1.00 31.42 203 ARG A C 1
ATOM 1649 O O . ARG A 1 203 ? -6.928 13.113 34.443 1.00 31.42 203 ARG A O 1
ATOM 1656 N N . GLY A 1 204 ? -5.046 11.885 34.113 1.00 36.62 204 GLY A N 1
ATOM 1657 C CA . GLY A 1 204 ? -4.674 11.732 35.504 1.00 36.62 204 GLY A CA 1
ATOM 1658 C C . GLY A 1 204 ? -4.493 13.126 36.084 1.00 36.62 204 GLY A C 1
ATOM 1659 O O . GLY A 1 204 ? -3.867 13.981 35.452 1.00 36.62 204 GLY A O 1
ATOM 1660 N N . THR A 1 205 ? -5.171 13.315 37.206 1.00 33.50 205 THR A N 1
ATOM 1661 C CA . THR A 1 205 ? -5.048 14.410 38.168 1.00 33.50 205 THR A CA 1
ATOM 1662 C C . THR A 1 205 ? -3.614 14.851 38.391 1.00 33.50 205 THR A C 1
ATOM 1664 O O . THR A 1 205 ? -2.757 13.943 38.503 1.00 33.50 205 THR A O 1
#

Solvent-accessible surface area (backbone atoms only — not comparable to full-atom values): 11417 Å² total; per-residue (Å²): 126,51,78,56,96,55,37,56,22,38,37,57,58,74,35,41,50,54,43,85,82,45,90,48,76,67,48,27,33,47,39,54,65,68,56,53,50,53,36,49,76,71,59,62,35,48,69,79,38,77,60,51,94,96,39,76,26,29,29,37,50,84,38,43,59,66,74,46,42,54,45,38,31,74,55,74,44,52,62,82,62,53,45,40,42,47,47,58,60,76,49,46,52,84,38,64,67,49,41,54,51,42,69,72,36,62,44,98,84,71,46,66,61,54,71,69,55,33,52,27,52,21,42,39,50,15,46,48,51,30,51,48,50,34,73,69,35,67,68,52,33,34,70,24,63,32,78,61,93,42,74,69,54,48,40,47,53,49,21,50,31,57,53,57,40,58,78,37,78,94,48,46,55,81,74,56,63,48,36,68,58,35,49,53,49,47,53,46,32,72,75,48,44,79,52,53,77,68,56,69,79,76,74,78,129

Radius of gyration: 21.99 Å; Cα contacts (8 Å, |Δi|>4): 256; chains: 1; bounding box: 48×33×70 Å